Protein AF-A0A3M6TRW1-F1 (afdb_monomer_lite)

Foldseek 3Di:
DVVPVVVVVVVVVVVVVPDDDPDPVVVVVVVVVVVVVVVVVVVVVVVVQFAWDDDDPPGDTHTLCQLLVLLLVVLVVLVPDPPQDQQDKDKDAKAAWDADDPDPHTDQDDIDPVCCSNFVDDDHGKMKMAGSPVRAIEIAAADDDPCCCVPPNDDDDQVVSCSNRVGPGYHHPVCVCVVVVVSVVVVVVVVVD

pLDDT: mean 82.38, std 19.12, range [36.06, 98.38]

InterPro domains:
  IPR007865 Aminopeptidase P, N-terminal [PF05195] (67-178)
  IPR007865 Aminopeptidase P, N-terminal [SM01011] (62-188)
  IPR029149 Creatinase/Aminopeptidase P/Spt16, N-terminal [G3DSA:3.40.350.10] (50-187)
  IPR029149 Cr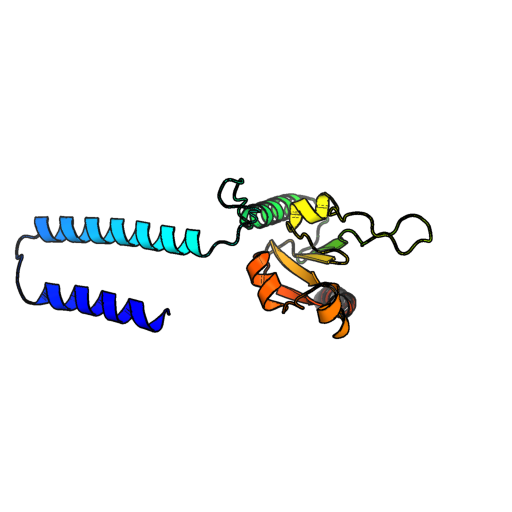eatinase/Aminopeptidase P/Spt16, N-terminal [SSF53092] (62-180)
  IPR052433 Xaa-Pro dipeptidase-like [PTHR48480] (51-183)

Organism: Pocillopora damicornis (NCBI:txid46731)

Radius of gyration: 23.98 Å; chains: 1; bounding box: 44×69×54 Å

Sequence (193 aa):
MTAAIVPFLQLYIDEERSNVIKDQNVIRQIAKLIGEIKVHLLKAYVDFYKSCFQLAAHTLSIPVSLHATNRKRLCERLKKIEGVPSGAIVLLQGGEQSQRYCTDTDVVFRQESYFHWTFGVLEADCFGAVEVDTACAILFVPRLPPEYAIWMGKIHSQEHFQKKYEVGEVFFTDEHYHYCFMMFLLLLLLLLL

Structure (mmCIF, N/CA/C/O backbone):
data_AF-A0A3M6TRW1-F1
#
_entry.id   AF-A0A3M6TRW1-F1
#
loop_
_atom_site.group_PDB
_atom_site.id
_atom_site.type_symbol
_atom_site.label_atom_id
_atom_site.label_alt_id
_atom_site.label_comp_id
_atom_site.label_asym_id
_atom_site.label_entity_id
_atom_site.label_seq_id
_atom_site.pdbx_PDB_ins_code
_atom_site.Cartn_x
_atom_site.Cartn_y
_atom_site.Cartn_z
_atom_site.occupancy
_atom_site.B_iso_or_equiv
_atom_site.auth_seq_id
_atom_site.auth_comp_id
_atom_site.auth_asym_id
_atom_site.auth_atom_id
_atom_site.pdbx_PDB_model_num
ATOM 1 N N . MET A 1 1 ? 18.934 16.806 7.575 1.00 44.19 1 MET A N 1
ATOM 2 C CA . MET A 1 1 ? 18.411 18.162 7.267 1.00 44.19 1 MET A CA 1
ATOM 3 C C . MET A 1 1 ? 17.607 18.797 8.406 1.00 44.19 1 MET A C 1
ATOM 5 O O . MET A 1 1 ? 17.601 20.015 8.486 1.00 44.19 1 MET A O 1
ATOM 9 N N . THR A 1 2 ? 17.011 18.036 9.334 1.00 39.66 2 THR A N 1
ATOM 10 C CA . THR A 1 2 ? 16.410 18.556 10.588 1.00 39.66 2 THR A CA 1
ATOM 11 C C . THR A 1 2 ? 17.409 19.280 11.502 1.00 39.66 2 THR A C 1
ATOM 13 O O . THR A 1 2 ? 17.045 20.249 12.158 1.00 39.66 2 THR A O 1
ATOM 16 N N . ALA A 1 3 ? 18.686 18.883 11.482 1.00 40.41 3 ALA A N 1
ATOM 17 C CA . ALA A 1 3 ? 19.741 19.489 12.300 1.00 40.41 3 ALA A CA 1
ATOM 18 C C . ALA A 1 3 ? 20.161 20.917 11.884 1.00 40.41 3 ALA A C 1
ATOM 20 O O . ALA A 1 3 ? 20.829 21.586 12.661 1.00 40.41 3 ALA A O 1
ATOM 21 N N . ALA A 1 4 ? 19.785 21.398 10.689 1.00 46.47 4 ALA A N 1
ATOM 22 C CA . ALA A 1 4 ? 20.244 22.696 10.172 1.00 46.47 4 ALA A CA 1
ATOM 23 C C . ALA A 1 4 ? 19.210 23.831 10.311 1.00 46.47 4 ALA A C 1
ATOM 25 O O . ALA A 1 4 ? 19.584 24.998 10.329 1.00 46.47 4 ALA A O 1
ATOM 26 N N . ILE A 1 5 ? 17.918 23.508 10.435 1.00 48.94 5 ILE A N 1
ATOM 27 C CA . ILE A 1 5 ? 16.838 24.513 10.464 1.00 48.94 5 ILE A CA 1
ATOM 28 C C . ILE A 1 5 ? 16.577 25.017 11.891 1.00 48.94 5 ILE A C 1
ATOM 30 O O . ILE A 1 5 ? 16.334 26.205 12.093 1.00 48.94 5 ILE A O 1
ATOM 34 N N . VAL A 1 6 ? 16.668 24.132 12.890 1.00 51.62 6 VAL A N 1
ATOM 35 C CA . VAL A 1 6 ? 16.443 24.482 14.303 1.00 51.62 6 VAL A CA 1
ATOM 36 C C . VAL A 1 6 ? 17.466 25.511 14.818 1.00 51.62 6 VAL A C 1
ATOM 38 O O . VAL A 1 6 ? 17.034 26.491 15.420 1.00 51.62 6 VAL A O 1
ATOM 41 N N . PRO A 1 7 ? 18.781 25.399 14.527 1.00 52.44 7 PRO A N 1
ATOM 42 C CA . PRO A 1 7 ? 19.750 26.421 14.930 1.00 52.44 7 PRO A CA 1
ATOM 43 C C . PRO A 1 7 ? 19.558 27.753 14.193 1.00 52.44 7 PRO A C 1
ATOM 45 O O . PRO A 1 7 ? 19.774 28.809 14.776 1.00 52.44 7 PRO A O 1
ATOM 48 N N . PHE A 1 8 ? 19.117 27.717 12.929 1.00 49.78 8 PHE A N 1
ATOM 49 C CA . PHE A 1 8 ? 18.917 28.918 12.110 1.00 49.78 8 PHE A CA 1
ATOM 50 C C . PHE A 1 8 ? 17.716 29.751 12.585 1.00 49.78 8 PHE A C 1
ATOM 52 O O . PHE A 1 8 ? 17.791 30.974 12.657 1.00 49.78 8 PHE A O 1
ATOM 59 N N . LEU A 1 9 ? 16.625 29.088 12.988 1.00 50.88 9 LEU A N 1
ATOM 60 C CA . LEU A 1 9 ? 15.481 29.747 13.629 1.00 50.88 9 LEU A CA 1
ATOM 61 C C . LEU A 1 9 ? 15.825 30.281 15.026 1.00 50.88 9 LEU A C 1
ATOM 63 O O . LEU A 1 9 ? 15.303 31.322 15.412 1.00 50.88 9 LEU A O 1
ATOM 67 N N . GLN A 1 10 ? 16.694 29.592 15.770 1.00 53.56 10 GLN A N 1
ATOM 68 C CA . GLN A 1 10 ? 17.125 30.035 17.096 1.00 53.56 10 GLN A CA 1
ATOM 69 C C . GLN A 1 10 ? 18.017 31.285 17.011 1.00 53.56 10 GLN A C 1
ATOM 71 O O . GLN A 1 10 ? 17.781 32.240 17.741 1.00 53.56 10 GLN A O 1
ATOM 76 N N . LEU A 1 11 ? 18.945 31.331 16.047 1.00 53.41 11 LEU A N 1
ATOM 77 C CA . LEU A 1 11 ? 19.777 32.507 15.762 1.00 53.41 11 LEU A CA 1
ATOM 78 C C . LEU A 1 11 ? 18.942 33.737 15.378 1.00 53.41 11 LEU A C 1
ATOM 80 O O . LEU A 1 11 ? 19.192 34.818 15.897 1.00 53.41 11 LEU A O 1
ATOM 84 N N . TYR A 1 12 ? 17.909 33.569 14.547 1.00 52.06 12 TYR A N 1
ATOM 85 C CA . TYR A 1 12 ? 17.014 34.670 14.163 1.00 52.06 12 TYR A CA 1
ATOM 86 C C . TYR A 1 12 ? 16.186 35.208 15.348 1.00 52.06 12 TYR A C 1
ATOM 88 O O . TYR A 1 12 ? 15.890 36.397 15.422 1.00 52.06 12 TYR A O 1
ATOM 96 N N . ILE A 1 13 ? 15.823 34.341 16.301 1.00 54.47 13 ILE A N 1
ATOM 97 C CA . ILE A 1 13 ? 15.109 34.730 17.530 1.00 54.47 13 ILE A CA 1
ATOM 98 C C . ILE A 1 13 ? 16.051 35.418 18.535 1.00 54.47 13 ILE A C 1
ATOM 100 O O . ILE A 1 13 ? 15.618 36.316 19.261 1.00 54.47 13 ILE A O 1
ATOM 104 N N . ASP A 1 14 ? 17.321 35.014 18.581 1.00 52.06 14 ASP A N 1
ATOM 105 C CA . ASP A 1 14 ? 18.314 35.560 19.510 1.00 52.06 14 ASP A CA 1
ATOM 106 C C . ASP A 1 14 ? 18.902 36.906 19.030 1.00 52.06 14 ASP A C 1
ATOM 108 O O . ASP A 1 14 ? 19.230 37.752 19.863 1.00 52.06 14 ASP A O 1
ATOM 112 N N . GLU A 1 15 ? 18.956 37.164 17.717 1.00 50.97 15 GLU A N 1
ATOM 113 C CA . GLU A 1 15 ? 19.431 38.434 17.136 1.00 50.97 15 GLU A CA 1
ATOM 114 C C . GLU A 1 15 ? 18.427 39.594 17.351 1.00 50.97 15 GLU A C 1
ATOM 116 O O . GLU A 1 15 ? 18.819 40.710 17.696 1.00 50.97 15 GLU A O 1
ATOM 121 N N . GLU A 1 16 ? 17.118 39.313 17.301 1.00 52.19 16 GLU A N 1
ATOM 122 C CA . GLU A 1 16 ? 16.034 40.272 17.606 1.00 52.19 16 GLU A CA 1
ATOM 123 C C . GLU A 1 16 ? 15.898 40.587 19.111 1.00 52.19 16 GLU A C 1
ATOM 125 O O . GLU A 1 16 ? 15.260 41.563 19.507 1.00 52.19 16 GLU A O 1
ATOM 130 N N . ARG A 1 17 ? 16.519 39.793 19.994 1.00 51.06 17 ARG A N 1
ATOM 131 C CA . ARG A 1 17 ? 16.485 40.030 21.448 1.00 51.06 17 ARG A CA 1
ATOM 132 C C . ARG A 1 17 ? 17.401 41.165 21.906 1.00 51.06 17 ARG A C 1
ATOM 134 O O . ARG A 1 17 ? 17.301 41.579 23.063 1.00 51.06 17 ARG A O 1
ATOM 141 N N . SER A 1 18 ? 18.295 41.657 21.044 1.00 51.56 18 SER A N 1
ATOM 142 C CA . SER A 1 18 ? 19.372 42.549 21.478 1.00 51.56 18 SER A CA 1
ATOM 143 C C . SER A 1 18 ? 19.053 44.042 21.418 1.00 51.56 18 SER A C 1
ATOM 145 O O . SER A 1 18 ? 19.778 44.792 22.059 1.00 51.56 18 SER A O 1
ATOM 147 N N . ASN A 1 19 ? 18.025 44.514 20.715 1.00 56.06 19 ASN A N 1
ATOM 148 C CA . ASN A 1 19 ? 17.561 45.906 20.784 1.00 56.06 19 ASN A CA 1
ATOM 149 C C . ASN A 1 19 ? 16.208 46.006 20.067 1.00 56.06 19 ASN A C 1
ATOM 151 O O . ASN A 1 19 ? 16.067 45.412 19.012 1.00 56.06 19 ASN A O 1
ATOM 155 N N . VAL A 1 20 ? 15.305 46.864 20.564 1.00 57.28 20 VAL A N 1
ATOM 156 C CA . VAL A 1 20 ? 14.070 47.361 19.904 1.00 57.28 20 VAL A CA 1
ATOM 157 C C . VAL A 1 20 ? 12.748 46.725 20.406 1.00 57.28 20 VAL A C 1
ATOM 159 O O . VAL A 1 20 ? 12.511 45.531 20.324 1.00 57.28 20 VAL A O 1
ATOM 162 N N . ILE A 1 21 ? 11.873 47.618 20.908 1.00 54.75 21 ILE A N 1
ATOM 163 C CA . ILE A 1 21 ? 10.435 47.486 21.252 1.00 54.75 21 ILE A CA 1
ATOM 164 C C . ILE A 1 21 ? 10.096 47.224 22.734 1.00 54.75 21 ILE A C 1
ATOM 166 O O . ILE A 1 21 ? 10.011 46.100 23.215 1.00 54.75 21 ILE A O 1
ATOM 170 N N . LYS A 1 22 ? 9.767 48.313 23.448 1.00 56.28 22 LYS A N 1
ATOM 171 C CA . LYS A 1 22 ? 9.070 48.303 24.754 1.00 56.28 22 LYS A CA 1
ATOM 172 C C . LYS A 1 22 ? 7.541 48.416 24.623 1.00 56.28 22 LYS A C 1
ATOM 174 O O . LYS A 1 22 ? 6.837 48.397 25.629 1.00 56.28 22 LYS A O 1
ATOM 179 N N . ASP A 1 23 ? 7.030 48.570 23.401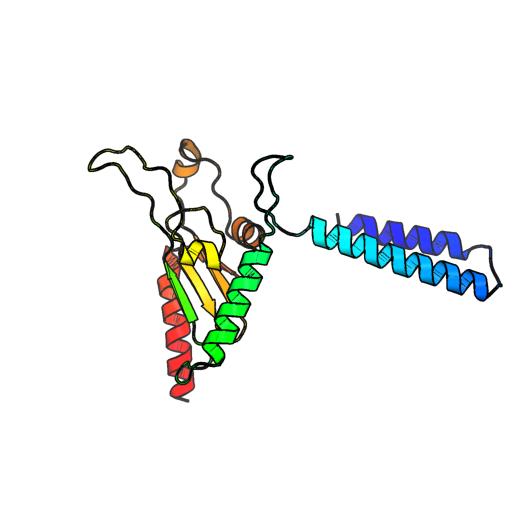 1.00 70.19 23 ASP A N 1
ATOM 180 C CA . ASP A 1 23 ? 5.601 48.720 23.132 1.00 70.19 23 ASP A CA 1
ATOM 181 C C . ASP A 1 23 ? 4.921 47.345 23.062 1.00 70.19 23 ASP A C 1
ATOM 183 O O . ASP A 1 23 ? 5.176 46.538 22.163 1.00 70.19 23 ASP A O 1
ATOM 187 N N . GLN A 1 24 ? 4.032 47.079 24.020 1.00 70.44 24 GLN A N 1
ATOM 188 C CA . GLN A 1 24 ? 3.309 45.812 24.095 1.00 70.44 24 GLN A CA 1
ATOM 189 C C . GLN A 1 24 ? 2.396 45.549 22.891 1.00 70.44 24 GLN A C 1
ATOM 191 O O . GLN A 1 24 ? 2.133 44.385 22.586 1.00 70.44 24 GLN A O 1
ATOM 196 N N . ASN A 1 25 ? 1.919 46.582 22.192 1.00 70.94 25 ASN A N 1
ATOM 197 C CA . ASN A 1 25 ? 1.089 46.389 21.005 1.00 70.94 25 ASN A CA 1
ATOM 198 C C . ASN A 1 25 ? 1.915 45.843 19.839 1.00 70.94 25 ASN A C 1
ATOM 200 O O . ASN A 1 25 ? 1.485 44.898 19.179 1.00 70.94 25 ASN A O 1
ATOM 204 N N . VAL A 1 26 ? 3.133 46.357 19.653 1.00 68.12 26 VAL A N 1
ATOM 205 C CA . VAL A 1 26 ? 4.058 45.884 18.615 1.00 68.12 26 VAL A CA 1
ATOM 206 C C . VAL A 1 26 ? 4.491 44.439 18.891 1.00 68.12 26 VAL A C 1
ATOM 208 O O . VAL A 1 26 ? 4.451 43.608 17.985 1.00 68.12 26 VAL A O 1
ATOM 211 N N . ILE A 1 27 ? 4.785 44.087 20.151 1.00 68.81 27 ILE A N 1
ATOM 212 C CA . ILE A 1 27 ? 5.108 42.701 20.548 1.00 68.81 27 ILE A CA 1
ATOM 213 C C . ILE A 1 27 ? 3.951 41.744 20.224 1.00 68.81 27 ILE A C 1
ATOM 215 O O . ILE A 1 27 ? 4.174 40.665 19.673 1.00 68.81 27 ILE A O 1
ATOM 219 N N . ARG A 1 28 ? 2.701 42.129 20.523 1.00 70.12 28 ARG A N 1
ATOM 220 C CA . ARG A 1 28 ? 1.517 41.309 20.200 1.00 70.12 28 ARG A CA 1
ATOM 221 C C . ARG A 1 28 ? 1.353 41.106 18.696 1.00 70.12 28 ARG A C 1
ATOM 223 O O . ARG A 1 28 ? 0.983 40.016 18.264 1.00 70.12 28 ARG A O 1
ATOM 230 N N . GLN A 1 29 ? 1.635 42.136 17.905 1.00 72.75 29 GLN A N 1
ATOM 231 C CA . GLN A 1 29 ? 1.500 42.097 16.453 1.00 72.75 29 GLN A CA 1
ATOM 232 C C . GLN A 1 29 ? 2.575 41.208 15.808 1.00 72.75 29 GLN A C 1
ATOM 234 O O . GLN A 1 29 ? 2.246 40.376 14.964 1.00 72.75 29 GLN A O 1
ATOM 239 N N . ILE A 1 30 ? 3.821 41.291 16.288 1.00 70.81 30 ILE A N 1
ATOM 240 C CA . ILE A 1 30 ? 4.921 40.403 15.882 1.00 70.81 30 ILE A CA 1
ATOM 241 C C . ILE A 1 30 ? 4.629 38.953 16.288 1.00 70.81 30 ILE A C 1
ATOM 243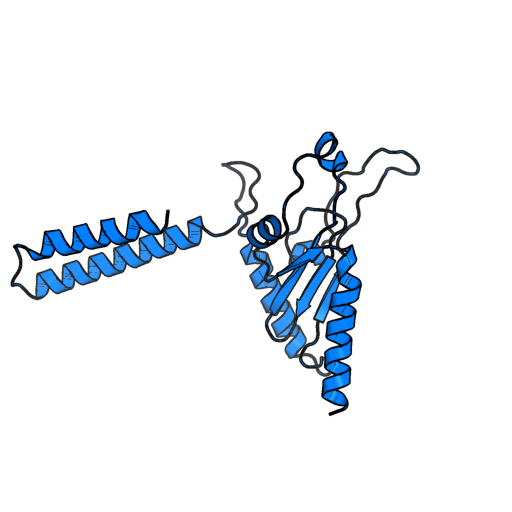 O O . ILE A 1 30 ? 4.749 38.050 15.464 1.00 70.81 30 ILE A O 1
ATOM 247 N N . ALA A 1 31 ? 4.174 38.707 17.522 1.00 71.25 31 ALA A N 1
ATOM 248 C CA . ALA A 1 31 ? 3.831 37.361 17.985 1.00 71.25 31 ALA A CA 1
ATOM 249 C C . ALA A 1 31 ? 2.712 36.719 17.145 1.00 71.25 31 ALA A C 1
ATOM 251 O O . ALA A 1 31 ? 2.783 35.530 16.823 1.00 71.25 31 ALA A O 1
ATOM 252 N N . LYS A 1 32 ? 1.706 37.509 16.744 1.00 81.69 32 LYS A N 1
ATOM 253 C CA . LYS A 1 32 ? 0.640 37.064 15.839 1.00 81.69 32 LYS A CA 1
ATOM 254 C C . LYS A 1 32 ? 1.195 36.690 14.460 1.00 81.69 32 LYS A C 1
ATOM 256 O O . LYS A 1 32 ? 0.904 35.598 13.978 1.00 81.69 32 LYS A O 1
ATOM 261 N N . LEU A 1 33 ? 2.037 37.543 13.875 1.00 78.00 33 LEU A N 1
ATOM 262 C CA . LEU A 1 33 ? 2.663 37.299 12.573 1.00 78.00 33 LEU A CA 1
ATOM 263 C C . LEU A 1 33 ? 3.557 36.045 12.595 1.00 78.00 33 LEU A C 1
ATOM 265 O O . LEU A 1 33 ? 3.473 35.207 11.702 1.00 78.00 33 LEU A O 1
ATOM 269 N N . ILE A 1 34 ? 4.358 35.859 13.652 1.00 75.19 34 ILE A N 1
ATOM 270 C CA . ILE A 1 34 ? 5.175 34.650 13.854 1.00 75.19 34 ILE A CA 1
ATOM 271 C C . ILE A 1 34 ? 4.289 33.403 13.958 1.00 75.19 34 ILE A C 1
ATOM 273 O O . ILE A 1 34 ? 4.631 32.360 13.401 1.00 75.19 34 ILE A O 1
ATOM 277 N N . GLY A 1 35 ? 3.152 33.491 14.655 1.00 76.19 35 GLY A N 1
ATOM 278 C CA . GLY A 1 35 ? 2.168 32.410 14.728 1.00 76.19 35 GLY A CA 1
ATOM 279 C C . GLY A 1 35 ? 1.613 32.038 13.351 1.00 76.19 35 GLY A C 1
ATOM 280 O O . GLY A 1 35 ? 1.614 30.864 12.983 1.00 76.19 35 GLY A O 1
ATOM 281 N N . GLU A 1 36 ? 1.210 33.030 12.559 1.00 82.81 36 GLU A N 1
ATOM 282 C CA . GLU A 1 36 ? 0.686 32.837 11.200 1.00 82.81 36 GLU A CA 1
ATOM 283 C C . GLU A 1 36 ? 1.738 32.240 10.247 1.00 82.81 36 GLU A C 1
ATOM 285 O O . GLU A 1 36 ? 1.430 31.303 9.502 1.00 82.81 36 GLU A O 1
ATOM 290 N N . ILE A 1 37 ? 2.989 32.711 10.322 1.00 80.75 37 ILE A N 1
ATOM 291 C CA . ILE A 1 37 ? 4.127 32.186 9.550 1.00 80.75 37 ILE A CA 1
ATOM 292 C C . ILE A 1 37 ? 4.443 30.743 9.956 1.00 80.75 37 ILE A C 1
ATOM 294 O O . ILE A 1 37 ? 4.616 29.891 9.086 1.00 80.75 37 ILE A O 1
ATOM 298 N N . LYS A 1 38 ? 4.473 30.428 11.260 1.00 78.62 38 LYS A N 1
ATOM 299 C CA . LYS A 1 38 ? 4.691 29.054 11.745 1.00 78.62 38 LYS A CA 1
ATOM 300 C C . LYS A 1 38 ? 3.620 28.103 11.230 1.00 78.62 38 LYS A C 1
ATOM 302 O O . LYS A 1 38 ? 3.965 27.016 10.781 1.00 78.62 38 LYS A O 1
ATOM 307 N N . VAL A 1 39 ? 2.348 28.503 11.251 1.00 73.88 39 VAL A N 1
ATOM 308 C CA . VAL A 1 39 ? 1.246 27.684 10.719 1.00 73.88 39 VAL A CA 1
ATOM 309 C C . VAL A 1 39 ? 1.424 27.431 9.220 1.00 73.88 39 VAL A C 1
ATOM 311 O O . VAL A 1 39 ? 1.274 26.292 8.780 1.00 73.88 39 VAL A O 1
ATOM 314 N N . HIS A 1 40 ? 1.798 28.450 8.442 1.00 75.12 40 HIS A N 1
ATOM 315 C CA . HIS A 1 40 ? 2.043 28.297 7.005 1.00 75.12 40 HIS A CA 1
ATOM 316 C C . HIS A 1 40 ? 3.252 27.413 6.704 1.00 75.12 40 HIS A C 1
ATOM 318 O O . HIS A 1 40 ? 3.148 26.523 5.866 1.00 75.12 40 HIS A O 1
ATOM 324 N N . LEU A 1 41 ? 4.370 27.603 7.407 1.00 74.44 41 LEU A N 1
ATOM 325 C CA . LEU A 1 41 ? 5.569 26.780 7.247 1.00 74.44 41 LEU A CA 1
ATOM 326 C C . LEU A 1 41 ? 5.312 25.328 7.648 1.00 74.44 41 LEU A C 1
ATOM 328 O O . LEU A 1 41 ? 5.739 24.422 6.941 1.00 74.44 41 LEU A O 1
ATOM 332 N N . LEU A 1 42 ? 4.580 25.093 8.740 1.00 72.06 42 LEU A N 1
ATOM 333 C CA . LEU A 1 42 ? 4.233 23.744 9.180 1.00 72.06 42 LEU A CA 1
ATOM 334 C C . LEU A 1 42 ? 3.296 23.066 8.179 1.00 72.06 42 LEU A C 1
ATOM 336 O O . LEU A 1 42 ? 3.485 21.899 7.859 1.00 72.06 42 LEU A O 1
ATOM 340 N N . LYS A 1 43 ? 2.311 23.799 7.650 1.00 65.00 43 LYS A N 1
ATOM 341 C CA . LYS A 1 43 ? 1.393 23.287 6.631 1.00 65.00 43 LYS A CA 1
ATOM 342 C C . LYS A 1 43 ? 2.119 22.983 5.323 1.00 65.00 43 LYS A C 1
ATOM 344 O O . LYS A 1 43 ? 1.976 21.882 4.816 1.00 65.00 43 LYS A O 1
ATOM 349 N N . ALA A 1 44 ? 2.963 23.895 4.843 1.00 63.31 44 ALA A N 1
ATOM 350 C CA . ALA A 1 44 ? 3.801 23.673 3.669 1.00 63.31 44 ALA A CA 1
ATOM 351 C C . ALA A 1 44 ? 4.759 22.489 3.867 1.00 63.31 44 ALA A C 1
ATOM 353 O O . ALA A 1 44 ? 4.940 21.694 2.956 1.00 63.31 44 ALA A O 1
ATOM 354 N N . TYR A 1 45 ? 5.325 22.324 5.065 1.00 64.56 45 TYR A N 1
ATOM 355 C CA . TYR A 1 45 ? 6.174 21.184 5.409 1.00 64.56 45 TYR A CA 1
ATOM 356 C C . TYR A 1 45 ? 5.396 19.861 5.431 1.00 64.56 45 TYR A C 1
ATOM 358 O O . TYR A 1 45 ? 5.863 18.866 4.886 1.00 64.56 45 TYR A O 1
ATOM 366 N N . VAL A 1 46 ? 4.201 19.847 6.029 1.00 60.84 46 VAL A N 1
ATOM 367 C CA . VAL A 1 46 ? 3.314 18.674 6.065 1.00 60.84 46 VAL A CA 1
ATOM 368 C C . VAL A 1 46 ? 2.824 18.312 4.664 1.00 60.84 46 VAL A C 1
ATOM 370 O O . VAL A 1 46 ? 2.816 17.137 4.313 1.00 60.84 46 VAL A O 1
ATOM 373 N N . ASP A 1 47 ? 2.450 19.298 3.854 1.00 57.22 47 ASP A N 1
ATOM 374 C CA . ASP A 1 47 ? 1.998 19.084 2.479 1.00 57.22 47 ASP A CA 1
ATOM 375 C C . ASP A 1 47 ? 3.163 18.662 1.565 1.00 57.22 47 ASP A C 1
ATOM 377 O O . ASP A 1 47 ? 2.970 17.826 0.688 1.00 57.22 47 ASP A O 1
ATOM 381 N N . PHE A 1 48 ? 4.389 19.133 1.825 1.00 58.06 48 PHE A N 1
ATOM 382 C CA . PHE A 1 48 ? 5.611 18.666 1.156 1.00 58.06 48 PHE A CA 1
ATOM 383 C C . PHE A 1 48 ? 5.979 17.217 1.518 1.00 58.06 48 PHE A C 1
ATOM 385 O O . PHE A 1 48 ? 6.601 16.519 0.721 1.00 58.06 48 PHE A O 1
ATOM 392 N N . TYR A 1 49 ? 5.610 16.752 2.715 1.00 60.38 49 TYR A N 1
ATOM 393 C CA . TYR A 1 49 ? 5.925 15.399 3.182 1.00 60.38 49 TYR A CA 1
ATOM 394 C C . TYR A 1 49 ? 4.885 14.336 2.821 1.00 60.38 49 TYR A C 1
ATOM 396 O O . TYR A 1 49 ? 5.156 13.154 3.037 1.00 60.38 49 TYR A O 1
ATOM 404 N N . LYS A 1 50 ? 3.719 14.721 2.292 1.00 71.81 50 LYS A N 1
ATOM 405 C CA . LYS A 1 50 ? 2.676 13.763 1.911 1.00 71.81 50 LYS A CA 1
ATOM 406 C C . LYS A 1 50 ? 2.989 13.109 0.576 1.00 71.81 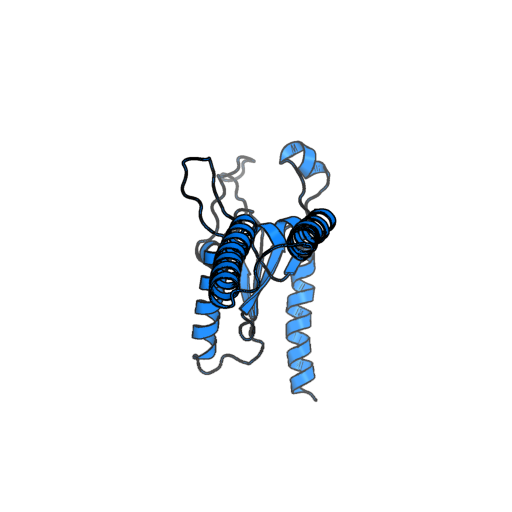50 LYS A C 1
ATOM 408 O O . LYS A 1 50 ? 3.254 13.781 -0.421 1.00 71.81 50 LYS A O 1
ATOM 413 N N . SER A 1 51 ? 2.913 11.786 0.556 1.00 87.56 51 SER A N 1
ATOM 414 C CA . SER A 1 51 ? 3.081 11.004 -0.659 1.00 87.56 51 SER A CA 1
ATOM 415 C C . SER A 1 51 ? 1.900 11.260 -1.596 1.00 87.56 51 SER A C 1
ATOM 417 O O . SER A 1 51 ? 0.736 11.307 -1.184 1.00 87.56 51 SER A O 1
ATOM 419 N N . CYS A 1 52 ? 2.189 11.430 -2.883 1.00 93.56 52 CYS A N 1
ATOM 420 C CA . CYS A 1 52 ? 1.177 11.593 -3.917 1.00 93.56 52 CYS A CA 1
ATOM 421 C C . CYS A 1 52 ? 1.488 10.710 -5.123 1.00 93.56 52 CYS A C 1
ATOM 423 O O . CYS A 1 52 ? 2.647 10.452 -5.452 1.00 93.56 52 CYS A O 1
ATOM 425 N N . PHE A 1 53 ? 0.432 10.251 -5.785 1.00 95.19 53 PHE A N 1
ATOM 426 C CA . PHE A 1 53 ? 0.524 9.631 -7.094 1.00 95.19 53 PHE A CA 1
ATOM 427 C C . PHE A 1 53 ? 0.346 10.707 -8.166 1.00 95.19 53 PHE A C 1
ATOM 429 O O . PHE A 1 53 ? -0.687 11.376 -8.221 1.00 95.19 53 PHE A O 1
ATOM 436 N N . GLN A 1 54 ? 1.364 10.879 -9.006 1.00 95.25 54 GLN A N 1
ATOM 437 C CA . GLN A 1 54 ? 1.366 11.833 -10.110 1.00 95.25 54 GLN A CA 1
ATOM 438 C C . GLN A 1 54 ? 2.290 11.313 -11.217 1.00 95.25 54 GLN A C 1
ATOM 440 O O . GLN A 1 54 ? 3.393 10.852 -10.934 1.00 95.25 54 GLN A O 1
ATOM 445 N N . LEU A 1 55 ? 1.846 11.373 -12.476 1.00 93.31 55 LEU A N 1
ATOM 446 C CA . LEU A 1 55 ? 2.594 10.819 -13.617 1.00 93.31 55 LEU A CA 1
ATOM 447 C C . LEU A 1 55 ? 3.439 11.868 -14.357 1.00 93.31 55 LEU A C 1
ATOM 449 O O . LEU A 1 55 ? 4.411 11.519 -15.017 1.00 93.31 55 LEU A O 1
ATOM 453 N N . ALA A 1 56 ? 3.083 13.149 -14.249 1.00 92.44 56 ALA A N 1
ATOM 454 C CA . ALA A 1 56 ? 3.855 14.285 -14.759 1.00 92.44 56 ALA A CA 1
ATOM 455 C C . ALA A 1 56 ? 3.415 15.601 -14.093 1.00 92.44 56 ALA A C 1
ATOM 457 O O . ALA A 1 56 ? 2.325 15.677 -13.523 1.00 92.44 56 ALA A O 1
ATOM 458 N N . ALA A 1 57 ? 4.213 16.664 -14.235 1.00 90.12 57 ALA A N 1
ATOM 459 C CA . ALA A 1 57 ? 4.001 17.956 -13.565 1.00 90.12 57 ALA A CA 1
ATOM 460 C C . ALA A 1 57 ? 2.605 18.578 -13.778 1.00 90.12 57 ALA A C 1
ATOM 462 O O . ALA A 1 57 ? 2.074 19.217 -12.876 1.00 90.12 57 ALA A O 1
ATOM 463 N N . HIS A 1 58 ? 1.994 18.368 -14.949 1.00 94.19 58 HIS A N 1
ATOM 464 C CA . HIS A 1 58 ? 0.669 18.905 -15.292 1.00 94.19 58 HIS A CA 1
ATOM 465 C C . HIS A 1 58 ? -0.481 17.905 -15.094 1.00 94.19 58 HIS A C 1
ATOM 467 O O . HIS A 1 58 ? -1.627 18.215 -15.406 1.00 94.19 58 HIS A O 1
ATOM 473 N N . THR A 1 59 ? -0.193 16.698 -14.601 1.00 96.50 59 THR A N 1
ATOM 474 C CA . THR A 1 59 ? -1.230 15.708 -14.266 1.00 96.50 59 THR A CA 1
ATOM 475 C C . THR A 1 59 ? -1.756 15.935 -12.857 1.00 96.50 59 THR A C 1
ATOM 477 O O . THR A 1 59 ? -1.069 16.525 -12.021 1.00 96.50 59 THR A O 1
ATOM 480 N N . LEU A 1 60 ? -2.971 15.452 -12.592 1.00 95.81 60 LEU A N 1
ATOM 481 C CA . LEU A 1 60 ? -3.573 15.519 -11.267 1.00 95.81 60 LEU A CA 1
ATOM 482 C C . LEU A 1 60 ? -2.682 14.801 -10.244 1.00 95.81 60 LEU A C 1
ATOM 484 O O . LEU A 1 60 ? -2.380 13.620 -10.401 1.00 95.81 60 LEU A O 1
ATOM 488 N N . SER A 1 61 ? -2.298 15.521 -9.193 1.00 94.88 61 SER A N 1
ATOM 489 C CA . SER A 1 61 ? -1.637 14.941 -8.028 1.00 94.88 61 SER A CA 1
ATOM 490 C C . SER A 1 61 ? -2.695 14.359 -7.095 1.00 94.88 61 SER A C 1
ATOM 492 O O . SER A 1 61 ? -3.547 15.085 -6.577 1.00 94.88 61 SER A O 1
ATOM 494 N N . ILE A 1 62 ? -2.674 13.039 -6.918 1.00 95.50 62 ILE A N 1
ATOM 495 C CA . ILE A 1 62 ? -3.620 12.324 -6.062 1.00 95.50 62 ILE A CA 1
ATOM 496 C C . ILE A 1 62 ? -2.929 12.039 -4.725 1.00 95.50 62 ILE A C 1
ATOM 498 O O . ILE A 1 62 ? -1.969 11.266 -4.699 1.00 95.50 62 ILE A O 1
ATOM 502 N N . PRO A 1 63 ? -3.376 12.630 -3.604 1.00 95.25 63 PRO A N 1
ATOM 503 C CA . PRO A 1 63 ? -2.750 12.386 -2.312 1.00 95.25 63 PRO A CA 1
ATOM 504 C C . PRO A 1 63 ? -3.023 10.953 -1.848 1.00 95.25 63 PRO A C 1
ATOM 506 O O . PRO A 1 63 ? -4.175 10.517 -1.799 1.00 95.25 63 PRO A O 1
ATOM 509 N N . VAL A 1 64 ? -1.976 10.238 -1.433 1.00 94.69 64 VAL A N 1
ATOM 510 C CA . VAL A 1 64 ? -2.078 8.848 -0.952 1.00 94.69 64 VAL A CA 1
ATOM 511 C C . VAL A 1 64 ? -2.959 8.752 0.298 1.00 94.69 64 VAL A C 1
ATOM 513 O O . VAL A 1 64 ? -3.670 7.762 0.491 1.00 94.69 64 VAL A O 1
ATOM 516 N N . SER A 1 65 ? -3.042 9.834 1.079 1.00 94.50 65 SER A N 1
ATOM 517 C CA . SER A 1 65 ? -3.947 9.957 2.225 1.00 94.50 65 SER A CA 1
ATOM 518 C C . SER A 1 65 ? -5.425 9.699 1.889 1.00 94.50 65 SER A C 1
ATOM 520 O O . SER A 1 65 ? -6.201 9.385 2.790 1.00 94.50 65 SER A O 1
ATOM 522 N N . LEU A 1 66 ? -5.829 9.795 0.612 1.00 96.81 66 LEU A N 1
ATOM 523 C CA . LEU A 1 66 ? -7.152 9.372 0.135 1.00 96.81 66 LEU A CA 1
ATOM 524 C C . LEU A 1 66 ? -7.463 7.931 0.565 1.00 96.81 66 LEU A C 1
ATOM 526 O O . LEU A 1 66 ? -8.542 7.656 1.095 1.00 96.81 66 LEU A O 1
ATOM 530 N N . HIS A 1 67 ? -6.505 7.021 0.397 1.00 97.62 67 HIS A N 1
ATOM 531 C CA . HIS A 1 67 ? -6.664 5.610 0.741 1.00 97.62 67 HIS A CA 1
ATOM 532 C C . HIS A 1 67 ? -6.712 5.408 2.260 1.00 97.62 67 HIS A C 1
ATOM 534 O O . HIS A 1 67 ? -7.521 4.627 2.760 1.00 97.62 67 HIS A O 1
ATOM 540 N N . ALA A 1 68 ? -5.948 6.193 3.027 1.00 96.19 68 ALA A N 1
ATOM 541 C CA . ALA A 1 68 ? -6.052 6.202 4.487 1.00 96.19 68 ALA A CA 1
ATOM 542 C C . ALA A 1 68 ? -7.448 6.642 4.966 1.00 96.19 68 ALA A C 1
ATOM 544 O O . ALA A 1 68 ? -8.008 6.048 5.889 1.00 96.19 68 ALA A O 1
ATOM 545 N N . THR A 1 69 ? -8.058 7.643 4.321 1.00 97.75 69 THR A N 1
ATOM 546 C CA . THR A 1 69 ? -9.449 8.036 4.596 1.00 97.75 69 THR A CA 1
ATOM 547 C C . THR A 1 69 ? -10.434 6.910 4.277 1.00 97.75 69 THR A C 1
ATOM 549 O O . THR A 1 69 ? -11.365 6.678 5.050 1.00 97.75 69 THR A O 1
ATOM 552 N N . ASN A 1 70 ? -10.231 6.183 3.178 1.00 98.12 70 ASN A N 1
ATOM 553 C CA . ASN A 1 70 ? -11.072 5.045 2.811 1.00 98.12 70 ASN A CA 1
ATOM 554 C C . ASN A 1 70 ? -11.007 3.918 3.850 1.00 98.12 70 ASN A C 1
ATOM 556 O O . ASN A 1 70 ? -12.054 3.455 4.301 1.00 98.12 70 ASN A O 1
ATOM 560 N N . ARG A 1 71 ? -9.806 3.550 4.315 1.00 97.88 71 ARG A N 1
ATOM 561 C CA . ARG A 1 71 ? -9.628 2.547 5.380 1.00 97.88 71 ARG A CA 1
ATOM 562 C C . ARG A 1 71 ? -10.351 2.931 6.667 1.00 97.88 71 ARG A C 1
ATOM 564 O O . ARG A 1 71 ? -11.059 2.103 7.232 1.00 97.88 71 ARG A O 1
ATOM 571 N N . LYS A 1 72 ? -10.265 4.200 7.083 1.00 98.06 72 LYS A N 1
ATOM 572 C CA . LYS A 1 72 ? -11.011 4.705 8.250 1.00 98.06 72 LYS A CA 1
ATOM 573 C C . LYS A 1 72 ? -12.520 4.538 8.075 1.00 98.06 72 LYS A C 1
ATOM 575 O O . LYS A 1 72 ? -13.171 3.973 8.945 1.00 98.06 72 LYS A O 1
ATOM 580 N N . ARG A 1 73 ? -13.063 4.937 6.919 1.00 98.12 73 ARG A N 1
ATOM 581 C CA . ARG A 1 73 ? -14.496 4.781 6.600 1.00 98.12 73 ARG A CA 1
ATOM 582 C C . ARG A 1 73 ? -14.940 3.318 6.586 1.00 98.12 73 ARG A C 1
ATOM 584 O O . ARG A 1 73 ? -16.060 3.024 6.995 1.00 98.12 73 ARG A O 1
ATOM 591 N N . LEU A 1 74 ? -14.095 2.415 6.085 1.00 95.12 74 LEU A N 1
ATOM 592 C CA . LEU A 1 74 ? -14.350 0.975 6.110 1.00 95.12 74 LEU A CA 1
ATOM 593 C C . LEU A 1 74 ? -14.437 0.474 7.555 1.00 95.12 74 LEU A C 1
ATOM 595 O O . LEU A 1 74 ? -15.449 -0.110 7.934 1.00 95.12 74 LEU A O 1
ATOM 599 N N . CYS A 1 75 ? -13.428 0.772 8.373 1.00 96.19 75 CYS A N 1
ATOM 600 C CA . CYS A 1 75 ? -13.368 0.345 9.770 1.00 96.19 75 CYS A CA 1
ATOM 601 C C . CYS A 1 75 ? -14.538 0.902 10.595 1.00 96.19 75 CYS A C 1
ATOM 603 O O . CYS A 1 75 ? -15.196 0.163 11.317 1.00 96.19 75 CYS A O 1
ATOM 605 N N . GLU A 1 76 ? -14.871 2.186 10.436 1.00 97.62 76 GLU A N 1
ATOM 606 C CA . GLU A 1 76 ? -16.024 2.818 11.093 1.00 97.62 76 GLU A CA 1
ATOM 607 C C . GLU A 1 76 ? -17.359 2.161 10.737 1.00 97.62 76 GLU A C 1
ATOM 609 O O . GLU A 1 76 ? -18.274 2.143 11.561 1.00 97.62 76 GLU A O 1
ATOM 614 N N . ARG A 1 77 ? -17.501 1.651 9.508 1.00 96.25 77 ARG A N 1
ATOM 615 C CA . ARG A 1 77 ? -18.687 0.888 9.107 1.00 96.25 77 ARG A CA 1
ATOM 616 C C . ARG A 1 77 ? -18.685 -0.500 9.729 1.00 96.25 77 ARG A C 1
ATOM 618 O O . ARG A 1 77 ? -19.709 -0.884 10.279 1.00 96.25 77 ARG A O 1
ATOM 625 N N . LEU A 1 78 ? -17.559 -1.211 9.684 1.00 92.44 78 LEU A N 1
ATOM 626 C CA . LEU A 1 78 ? -17.436 -2.562 10.242 1.00 92.44 78 LEU A CA 1
ATOM 627 C C . LEU A 1 78 ? -17.709 -2.591 11.749 1.00 92.44 78 LEU A C 1
ATOM 629 O O . LEU A 1 78 ? -18.454 -3.448 12.205 1.00 92.44 78 LEU A O 1
ATOM 633 N N . LYS A 1 79 ? -17.228 -1.595 12.502 1.00 94.44 79 LYS A N 1
ATOM 634 C CA . LYS A 1 79 ? -17.499 -1.455 13.946 1.00 94.44 79 LYS A CA 1
ATOM 635 C C . LYS A 1 79 ? -18.980 -1.325 14.311 1.00 94.44 79 LYS A C 1
ATOM 637 O O . LYS A 1 79 ? -19.337 -1.521 15.465 1.00 94.44 79 LYS A O 1
ATOM 642 N N . LYS A 1 80 ? -19.836 -0.927 13.365 1.00 95.38 80 LYS A N 1
ATOM 643 C CA . LYS A 1 80 ? -21.284 -0.772 13.584 1.00 95.38 80 LYS A CA 1
ATOM 644 C C . LYS A 1 80 ? -22.071 -2.039 13.254 1.00 95.38 80 LYS A C 1
ATOM 646 O O . LYS A 1 80 ? -23.276 -2.059 13.477 1.00 95.38 80 LYS A O 1
ATOM 651 N N . ILE A 1 81 ? -21.426 -3.048 12.671 1.00 93.25 81 ILE A N 1
ATOM 652 C CA . ILE A 1 81 ? -22.064 -4.307 12.294 1.00 93.25 81 ILE A CA 1
ATOM 653 C C . ILE A 1 81 ? -22.006 -5.249 13.495 1.00 93.25 81 ILE A C 1
ATOM 655 O O . ILE A 1 81 ? -20.931 -5.535 14.020 1.00 93.25 81 ILE A O 1
ATOM 659 N N . GLU A 1 82 ? -23.166 -5.746 13.921 1.00 93.12 82 GLU A N 1
ATOM 660 C CA . GLU A 1 82 ? -23.241 -6.763 14.969 1.00 93.12 82 GLU A CA 1
ATOM 661 C C . GLU A 1 82 ? -22.528 -8.050 14.526 1.00 93.12 82 GLU A C 1
ATOM 663 O O . GLU A 1 82 ? -22.694 -8.513 13.397 1.00 93.12 82 GLU A O 1
ATOM 668 N N . GLY A 1 83 ? -21.721 -8.630 15.417 1.00 88.38 83 GLY A N 1
ATOM 669 C CA . GLY A 1 83 ? -20.981 -9.870 15.160 1.00 88.38 83 GLY A CA 1
ATOM 670 C C . GLY A 1 83 ? -19.548 -9.690 14.650 1.00 88.38 83 GLY A C 1
ATOM 671 O O . GLY A 1 83 ? -18.835 -10.684 14.535 1.00 88.38 83 GLY A O 1
ATOM 672 N N . VAL A 1 84 ? -19.086 -8.460 14.395 1.00 87.00 84 VAL A N 1
ATOM 673 C CA . VAL A 1 84 ? -17.658 -8.192 14.153 1.00 87.00 84 VAL A CA 1
ATOM 674 C C . VAL A 1 84 ? -16.917 -8.168 15.500 1.00 87.00 84 VAL A C 1
ATOM 676 O O . VAL A 1 84 ? -17.230 -7.315 16.333 1.00 87.00 84 VAL A O 1
ATOM 679 N N . PRO A 1 85 ? -15.960 -9.083 15.755 1.00 89.69 85 PRO A N 1
ATOM 680 C CA . PRO A 1 85 ? -15.219 -9.101 17.012 1.00 89.69 85 PRO A CA 1
ATOM 681 C C . PRO A 1 85 ? -14.206 -7.950 17.095 1.00 89.69 85 PRO A C 1
ATOM 683 O O . PRO A 1 85 ? -13.744 -7.430 16.078 1.00 89.69 85 PRO A O 1
ATOM 686 N N . SER A 1 86 ? -13.819 -7.584 18.319 1.00 89.50 86 SER A N 1
ATOM 687 C CA . SER A 1 86 ? -12.671 -6.695 18.547 1.00 89.50 86 SER A CA 1
ATOM 688 C C . SER A 1 86 ? -11.389 -7.360 18.033 1.00 89.50 86 SER A C 1
ATOM 690 O O . SER A 1 86 ? -11.249 -8.582 18.100 1.00 89.50 86 SER A O 1
ATOM 692 N N . GLY A 1 87 ? -10.484 -6.567 17.465 1.00 87.31 87 GLY A N 1
ATOM 693 C CA . GLY A 1 87 ? -9.279 -7.043 16.789 1.00 87.31 87 GLY A CA 1
ATOM 694 C C . GLY A 1 87 ? -9.549 -7.722 15.443 1.00 87.31 87 GLY A C 1
ATOM 695 O O . GLY A 1 87 ? -8.655 -8.374 14.907 1.00 87.31 87 GLY A O 1
ATOM 696 N N . ALA A 1 88 ? -10.758 -7.600 14.877 1.00 88.94 88 ALA A N 1
ATOM 697 C CA . ALA A 1 88 ? -11.045 -8.121 13.543 1.00 88.94 88 ALA A CA 1
ATOM 698 C C . ALA A 1 88 ? -10.104 -7.515 12.491 1.00 88.94 88 ALA A C 1
ATOM 700 O O . ALA A 1 88 ? -9.741 -6.338 12.550 1.00 88.94 88 ALA A O 1
ATOM 701 N N . ILE A 1 89 ? -9.750 -8.319 11.488 1.00 92.06 89 ILE A N 1
ATOM 702 C CA . ILE A 1 89 ? -8.844 -7.925 10.407 1.00 92.06 89 ILE A CA 1
ATOM 703 C C . ILE A 1 89 ? -9.540 -8.145 9.075 1.00 92.06 89 ILE A C 1
ATOM 705 O O . ILE A 1 89 ? -10.035 -9.233 8.783 1.00 92.06 89 ILE A O 1
ATOM 709 N N . VAL A 1 90 ? -9.538 -7.110 8.243 1.00 92.56 90 VAL A N 1
ATOM 710 C CA . VAL A 1 90 ? -9.888 -7.230 6.830 1.00 92.56 90 VAL A CA 1
ATOM 711 C C . VAL A 1 90 ? -8.638 -7.657 6.083 1.00 92.56 90 VAL A C 1
ATOM 713 O O . VAL A 1 90 ? -7.652 -6.927 6.106 1.00 92.56 90 VAL A O 1
ATOM 716 N N . LEU A 1 91 ? -8.688 -8.800 5.406 1.00 94.25 91 LEU A N 1
ATOM 717 C CA . LEU A 1 91 ? -7.628 -9.267 4.521 1.00 94.25 91 LEU A CA 1
ATOM 718 C C . LEU A 1 91 ? -8.092 -9.175 3.066 1.00 94.25 91 LEU A C 1
ATOM 720 O O . LEU A 1 91 ? -9.134 -9.724 2.714 1.00 94.25 91 LEU A O 1
ATOM 724 N N . LEU A 1 92 ? -7.312 -8.490 2.232 1.00 93.62 92 LEU A N 1
ATOM 725 C CA . LEU A 1 92 ? -7.546 -8.357 0.799 1.00 93.62 92 LEU A CA 1
ATOM 726 C C . LEU A 1 92 ? -6.337 -8.882 0.020 1.00 93.62 92 LEU A C 1
ATOM 728 O O . LEU A 1 92 ? -5.196 -8.521 0.313 1.00 93.62 92 LEU A O 1
ATOM 732 N N . GLN A 1 93 ? -6.609 -9.690 -0.999 1.00 95.25 93 GLN A N 1
ATOM 733 C CA . GLN A 1 93 ? -5.636 -10.081 -2.014 1.00 95.25 93 GLN A CA 1
ATOM 734 C C . GLN A 1 93 ? -5.687 -9.068 -3.162 1.00 95.25 93 GLN A C 1
ATOM 736 O O . GLN A 1 93 ? -6.771 -8.705 -3.625 1.00 95.25 93 GLN A O 1
ATOM 741 N N . GLY A 1 94 ? -4.523 -8.577 -3.580 1.00 96.00 94 GLY A N 1
ATOM 742 C CA . GLY A 1 94 ? -4.386 -7.742 -4.766 1.00 96.00 94 GLY A CA 1
ATOM 743 C C . GLY A 1 94 ? -4.493 -8.556 -6.054 1.00 96.00 94 GLY A C 1
ATOM 744 O O . GLY A 1 94 ? -4.641 -9.774 -6.048 1.00 96.00 94 GLY A O 1
ATOM 745 N N . GLY A 1 95 ? -4.425 -7.865 -7.185 1.00 93.75 95 GLY A N 1
ATOM 746 C CA . GLY A 1 95 ? -4.336 -8.498 -8.493 1.00 93.75 95 GLY A CA 1
ATOM 747 C C . GLY A 1 95 ? -2.965 -9.129 -8.726 1.00 93.75 95 GLY A C 1
ATOM 748 O O . GLY A 1 95 ? -1.947 -8.615 -8.259 1.00 93.75 95 GLY A O 1
ATOM 749 N N . GLU A 1 96 ? -2.953 -10.195 -9.516 1.00 96.62 96 GLU A N 1
ATOM 750 C CA . GLU A 1 96 ? -1.747 -10.911 -9.936 1.00 96.62 96 GLU A CA 1
ATOM 751 C C . GLU A 1 96 ? -1.395 -10.563 -11.389 1.00 96.62 96 GLU A C 1
ATOM 753 O O . GLU A 1 96 ? -2.274 -10.244 -12.204 1.00 96.62 96 GLU A O 1
ATOM 758 N N . GLN A 1 97 ? -0.103 -10.594 -11.723 1.00 96.75 97 GLN A N 1
ATOM 759 C CA . GLN A 1 97 ? 0.349 -10.405 -13.102 1.00 96.75 97 GLN A CA 1
ATOM 760 C C . GLN A 1 97 ? -0.101 -11.600 -13.955 1.00 96.75 97 GLN A C 1
ATOM 762 O O . GLN A 1 97 ? 0.048 -12.752 -13.559 1.00 96.75 97 GLN A O 1
ATOM 767 N N . SER A 1 98 ? -0.643 -11.336 -15.147 1.00 96.75 98 SER A N 1
ATOM 768 C CA . SER A 1 98 ? -1.140 -12.385 -16.047 1.00 96.75 98 SER A CA 1
ATOM 769 C C . SER A 1 98 ? -0.536 -12.280 -17.440 1.00 96.75 98 SER A C 1
ATOM 771 O O . SER A 1 98 ? -0.152 -11.199 -17.898 1.00 96.75 98 SER A O 1
ATOM 773 N N . GLN A 1 99 ? -0.483 -13.417 -18.128 1.00 98.06 99 GLN A N 1
ATOM 774 C CA . GLN A 1 99 ? 0.028 -13.530 -19.487 1.00 98.06 99 GLN A CA 1
ATOM 775 C C . GLN A 1 99 ? -1.081 -13.855 -20.490 1.00 98.06 99 GLN A C 1
ATOM 777 O O . GLN A 1 99 ? -2.173 -14.323 -20.154 1.00 98.06 99 GLN A O 1
ATOM 782 N N . ARG A 1 100 ? -0.804 -13.597 -21.769 1.00 97.56 100 ARG A N 1
ATOM 783 C CA . ARG A 1 100 ? -1.720 -13.922 -22.863 1.00 97.56 100 ARG A CA 1
ATOM 784 C C . ARG A 1 100 ? -1.690 -15.420 -23.155 1.00 97.56 100 ARG A C 1
ATOM 786 O O . ARG A 1 100 ? -0.792 -15.921 -23.825 1.00 97.56 100 ARG A O 1
ATOM 793 N N . TYR A 1 101 ? -2.745 -16.115 -22.743 1.00 95.38 101 TYR A N 1
ATOM 794 C CA . TYR A 1 101 ? -2.910 -17.553 -22.969 1.00 95.38 101 TYR A CA 1
ATOM 795 C C . TYR A 1 101 ? -1.740 -18.355 -22.372 1.00 95.38 101 TYR A C 1
ATOM 797 O O . TYR A 1 101 ? -1.548 -18.338 -21.163 1.00 95.38 101 TYR A O 1
ATOM 805 N N . CYS A 1 102 ? -0.980 -19.066 -23.207 1.00 95.94 102 CYS A N 1
ATOM 806 C CA . CYS A 1 102 ? 0.196 -19.845 -22.828 1.00 95.94 102 CYS A CA 1
ATOM 807 C C . CYS A 1 102 ? 1.518 -19.205 -23.287 1.00 95.94 102 CYS A C 1
ATOM 809 O O . CYS A 1 102 ? 2.538 -19.891 -23.315 1.00 95.94 102 CYS A O 1
ATOM 811 N N . THR A 1 103 ? 1.507 -17.929 -23.695 1.00 97.50 103 THR A N 1
ATOM 812 C CA . THR A 1 103 ? 2.733 -17.205 -24.063 1.00 97.50 103 THR A CA 1
ATOM 813 C C . THR A 1 103 ? 3.334 -16.488 -22.856 1.00 97.50 103 THR A C 1
ATOM 815 O O . THR A 1 103 ? 2.690 -16.324 -21.825 1.00 97.50 103 THR A O 1
ATOM 818 N N . ASP A 1 104 ? 4.567 -16.016 -23.002 1.00 96.12 104 ASP A N 1
ATOM 819 C CA . ASP A 1 104 ? 5.280 -15.147 -22.058 1.00 96.12 104 ASP A CA 1
ATOM 820 C C . ASP A 1 104 ? 4.915 -13.657 -22.220 1.00 96.12 104 ASP A C 1
ATOM 822 O O . ASP A 1 104 ? 5.616 -12.769 -21.741 1.00 96.12 104 ASP A O 1
ATOM 826 N N . THR A 1 105 ? 3.830 -13.347 -22.936 1.00 96.75 105 THR A N 1
ATOM 827 C CA . THR A 1 105 ? 3.435 -11.963 -23.207 1.00 96.75 105 THR A CA 1
ATOM 828 C C . THR A 1 105 ? 2.569 -11.422 -22.080 1.00 96.75 105 THR A C 1
ATOM 830 O O . THR A 1 105 ? 1.381 -11.750 -22.003 1.00 96.75 105 THR A O 1
ATOM 833 N N . ASP A 1 106 ? 3.135 -10.539 -21.263 1.00 96.31 106 ASP A N 1
ATOM 834 C CA . ASP A 1 106 ? 2.411 -9.881 -20.177 1.00 96.31 106 ASP A CA 1
ATOM 835 C C . ASP A 1 106 ? 1.223 -9.041 -20.672 1.00 96.31 106 ASP A C 1
ATOM 837 O O . ASP A 1 106 ? 1.285 -8.290 -21.655 1.00 96.31 106 ASP A O 1
ATOM 841 N N . VAL A 1 107 ? 0.109 -9.149 -19.949 1.00 97.31 107 VAL A N 1
ATOM 842 C CA . VAL A 1 107 ? -0.998 -8.194 -20.019 1.00 97.31 107 VAL A CA 1
ATOM 843 C C . VAL A 1 107 ? -0.654 -7.012 -19.117 1.00 97.31 107 VAL A C 1
ATOM 845 O O . VAL A 1 107 ? -0.174 -7.200 -18.004 1.00 97.31 107 VAL A O 1
ATOM 848 N N . VAL A 1 108 ? -0.904 -5.781 -19.577 1.00 97.44 108 VAL A N 1
ATOM 849 C CA . VAL A 1 108 ? -0.655 -4.585 -18.758 1.00 97.44 108 VAL A CA 1
ATOM 850 C C . VAL A 1 108 ? -1.455 -4.686 -17.464 1.00 97.44 108 VAL A C 1
ATOM 852 O O . VAL A 1 108 ? -2.687 -4.739 -17.492 1.00 97.44 108 VAL A O 1
ATOM 855 N N . PHE A 1 109 ? -0.743 -4.707 -16.341 1.00 98.12 109 PHE A N 1
ATOM 856 C CA . PHE A 1 109 ? -1.355 -4.857 -15.035 1.00 98.12 109 PHE A CA 1
ATOM 857 C C . PHE A 1 109 ? -2.265 -3.678 -14.693 1.00 98.12 109 PHE A C 1
ATOM 859 O O . PHE A 1 109 ? -1.898 -2.508 -14.835 1.00 98.12 109 PHE A O 1
ATOM 866 N N . ARG A 1 110 ? -3.450 -3.998 -14.176 1.00 98.00 110 ARG A N 1
ATOM 867 C CA . ARG A 1 110 ? -4.353 -3.045 -13.538 1.00 98.00 110 ARG A CA 1
ATOM 868 C C . ARG A 1 110 ? -4.884 -3.682 -12.267 1.00 98.00 110 ARG A C 1
ATOM 870 O O . ARG A 1 110 ? -5.467 -4.759 -12.305 1.00 98.00 110 ARG A O 1
ATOM 877 N N . GLN A 1 111 ? -4.713 -2.967 -11.163 1.00 98.38 111 GLN A N 1
ATOM 878 C CA . GLN A 1 111 ? -5.034 -3.448 -9.825 1.00 98.38 111 GLN A CA 1
ATOM 879 C C . GLN A 1 111 ? -6.511 -3.846 -9.655 1.00 98.38 111 GLN A C 1
ATOM 881 O O . GLN A 1 111 ? -7.403 -3.259 -10.275 1.00 98.38 111 GLN A O 1
ATOM 886 N N . GLU A 1 112 ? -6.784 -4.798 -8.764 1.00 97.62 112 GLU A N 1
ATOM 887 C CA . GLU A 1 112 ? -8.138 -5.124 -8.309 1.00 97.62 112 GLU A CA 1
ATOM 888 C C . GLU A 1 112 ? -8.788 -3.881 -7.658 1.00 97.62 112 GLU A C 1
ATOM 890 O O . GLU A 1 112 ? -8.140 -3.083 -6.978 1.00 97.62 112 GLU A O 1
ATOM 895 N N . SER A 1 113 ? -10.072 -3.643 -7.933 1.00 97.69 113 SER A N 1
ATOM 896 C CA . SER A 1 113 ? -10.740 -2.382 -7.599 1.00 97.69 113 SER A CA 1
ATOM 897 C C . SER A 1 113 ? -10.878 -2.140 -6.091 1.00 97.69 113 SER A C 1
ATOM 899 O O . SER A 1 113 ? -10.665 -1.007 -5.651 1.00 97.69 113 SER A O 1
ATOM 901 N N . TYR A 1 114 ? -11.225 -3.155 -5.294 1.00 96.12 114 TYR A N 1
ATOM 902 C CA . TYR A 1 114 ? -11.334 -3.022 -3.836 1.00 96.12 114 TYR A CA 1
ATOM 903 C C . TYR A 1 114 ? -9.962 -2.842 -3.181 1.00 96.12 114 TYR A C 1
ATOM 905 O O . TYR A 1 114 ? -9.809 -2.004 -2.285 1.00 96.12 114 TYR A O 1
ATOM 913 N N . PHE A 1 115 ? -8.946 -3.550 -3.669 1.00 97.62 115 PHE A N 1
ATOM 914 C CA . PHE A 1 115 ? -7.565 -3.393 -3.231 1.00 97.62 115 PHE A CA 1
ATOM 915 C C . PHE A 1 115 ? -7.043 -1.986 -3.536 1.00 97.62 115 PHE A C 1
ATOM 917 O O . PHE A 1 115 ? -6.537 -1.294 -2.648 1.00 97.62 115 PHE A O 1
ATOM 924 N N . HIS A 1 116 ? -7.256 -1.503 -4.764 1.00 98.31 116 HIS A N 1
ATOM 925 C CA . HIS A 1 116 ? -6.896 -0.144 -5.159 1.00 98.31 116 HIS A CA 1
ATOM 926 C C . HIS A 1 116 ? -7.629 0.908 -4.317 1.00 98.31 116 HIS A C 1
ATOM 928 O O . HIS A 1 116 ? -7.009 1.854 -3.834 1.00 98.31 116 HIS A O 1
ATOM 934 N N . TRP A 1 117 ? -8.932 0.740 -4.074 1.00 98.38 117 TRP A N 1
ATOM 935 C CA . TRP A 1 117 ? -9.700 1.654 -3.226 1.00 98.38 117 TRP A CA 1
ATOM 936 C C . TRP A 1 117 ? -9.124 1.746 -1.802 1.00 98.38 117 TRP A C 1
ATOM 938 O O . TRP A 1 117 ? -9.028 2.846 -1.246 1.00 98.38 117 TRP A O 1
ATOM 948 N N . THR A 1 118 ? -8.690 0.611 -1.246 1.00 97.31 118 THR A N 1
ATOM 949 C CA . THR A 1 118 ? -8.198 0.484 0.136 1.00 97.31 118 THR A CA 1
ATOM 950 C C . THR A 1 118 ? -6.748 0.956 0.311 1.00 97.31 118 THR A C 1
ATOM 952 O O . THR A 1 118 ? -6.424 1.586 1.323 1.00 97.31 118 THR A O 1
ATOM 955 N N . PHE A 1 119 ? -5.871 0.686 -0.662 1.00 98.00 119 PHE A N 1
ATOM 956 C CA . PHE A 1 119 ? -4.422 0.892 -0.519 1.00 98.00 119 PHE A CA 1
ATOM 957 C C . PHE A 1 119 ? -3.782 1.793 -1.582 1.00 98.00 119 PHE A C 1
ATOM 959 O O . PHE A 1 119 ? -2.747 2.390 -1.306 1.00 98.00 119 PHE A O 1
ATOM 966 N N . GLY A 1 120 ? -4.362 1.912 -2.779 1.00 97.88 120 GLY A N 1
ATOM 967 C CA . GLY A 1 120 ? -3.764 2.681 -3.882 1.00 97.88 120 GLY A CA 1
ATOM 968 C C . GLY A 1 120 ? -2.522 2.045 -4.508 1.00 97.88 120 GLY A C 1
ATOM 969 O O . GLY A 1 120 ? -1.824 2.697 -5.280 1.00 97.88 120 GLY A O 1
ATOM 970 N N . VAL A 1 121 ? -2.245 0.784 -4.174 1.00 98.25 121 VAL A N 1
ATOM 971 C CA . VAL A 1 121 ? -1.060 0.039 -4.612 1.00 98.25 121 VAL A CA 1
ATOM 972 C C . VAL A 1 121 ? -1.120 -0.266 -6.102 1.00 98.25 121 VAL A C 1
ATOM 974 O O . VAL A 1 121 ? -2.177 -0.606 -6.639 1.00 98.25 121 VAL A O 1
ATOM 977 N N . LEU A 1 122 ? 0.028 -0.137 -6.761 1.00 97.75 122 LEU A N 1
ATOM 978 C CA . LEU A 1 122 ? 0.175 -0.301 -8.207 1.00 97.75 122 LEU A CA 1
ATOM 979 C C . LEU A 1 122 ? 0.935 -1.570 -8.590 1.00 97.75 122 LEU A C 1
ATOM 981 O O . LEU A 1 122 ? 0.852 -1.989 -9.738 1.00 97.75 122 LEU A O 1
ATOM 985 N N . GLU A 1 123 ? 1.674 -2.159 -7.655 1.00 98.06 123 GLU A N 1
ATOM 986 C CA . GLU A 1 123 ? 2.387 -3.415 -7.848 1.00 98.06 123 GLU A CA 1
ATOM 987 C C . GLU A 1 123 ? 1.419 -4.610 -7.791 1.00 98.06 123 GLU A C 1
ATOM 989 O O . GLU A 1 123 ? 0.396 -4.576 -7.095 1.00 98.06 123 GLU A O 1
ATOM 994 N N . ALA A 1 124 ? 1.740 -5.646 -8.567 1.00 97.69 124 ALA A N 1
ATOM 995 C CA . ALA A 1 124 ? 1.033 -6.920 -8.567 1.00 97.69 124 ALA A CA 1
ATOM 996 C C . ALA A 1 124 ? 1.493 -7.813 -7.405 1.00 97.69 124 ALA A C 1
ATOM 998 O O . ALA A 1 124 ? 2.495 -7.530 -6.744 1.00 97.69 124 ALA A O 1
ATOM 999 N N . ASP A 1 125 ? 0.749 -8.896 -7.181 1.00 96.56 125 ASP A N 1
ATOM 1000 C CA . ASP A 1 125 ? 1.097 -9.982 -6.256 1.00 96.56 125 ASP A CA 1
ATOM 1001 C C . ASP A 1 125 ? 1.228 -9.523 -4.792 1.00 96.56 125 ASP A C 1
ATOM 1003 O O . ASP A 1 125 ? 1.932 -10.127 -3.983 1.00 96.56 125 ASP A O 1
ATOM 1007 N N . CYS A 1 126 ? 0.544 -8.433 -4.439 1.00 97.06 126 CYS A N 1
ATOM 1008 C CA . CYS A 1 126 ? 0.493 -7.893 -3.085 1.00 97.06 126 CYS A CA 1
ATOM 1009 C C . CYS A 1 126 ? -0.728 -8.405 -2.309 1.00 97.06 126 CYS A C 1
ATOM 1011 O O . CYS A 1 126 ? -1.783 -8.687 -2.874 1.00 97.06 126 CYS A O 1
ATOM 1013 N N . PHE A 1 127 ? -0.620 -8.393 -0.983 1.00 96.62 127 PHE A N 1
ATOM 1014 C CA . PHE A 1 127 ? -1.754 -8.529 -0.065 1.00 96.62 127 PHE A CA 1
ATOM 1015 C C . PHE A 1 127 ? -1.800 -7.328 0.870 1.00 96.62 127 PHE A C 1
ATOM 1017 O O . PHE A 1 127 ? -0.823 -6.597 1.022 1.00 96.62 127 PHE A O 1
ATOM 1024 N N . GLY A 1 128 ? -2.936 -7.118 1.517 1.00 95.62 128 GLY A N 1
ATOM 1025 C CA . GLY A 1 128 ? -3.126 -6.002 2.424 1.00 95.62 128 GLY A CA 1
ATOM 1026 C C . GLY A 1 128 ? -4.079 -6.375 3.539 1.00 95.62 128 GLY A C 1
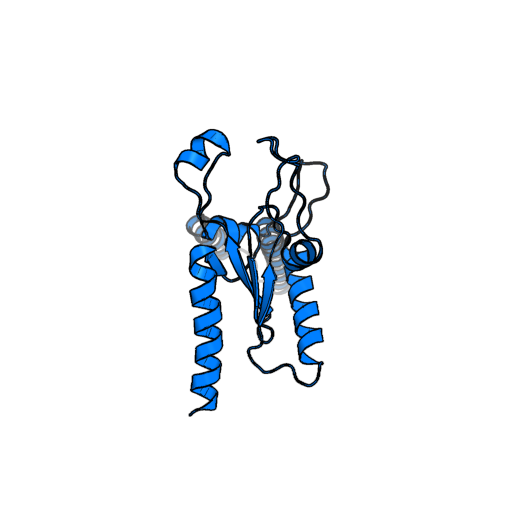ATOM 1027 O O . GLY A 1 128 ? -5.155 -6.917 3.288 1.00 95.62 128 GLY A O 1
ATOM 1028 N N . ALA A 1 129 ? -3.692 -6.047 4.765 1.00 95.50 129 ALA A N 1
ATOM 1029 C CA . ALA A 1 129 ? -4.512 -6.233 5.946 1.00 95.50 129 ALA A CA 1
ATOM 1030 C C . ALA A 1 129 ? -4.862 -4.882 6.578 1.00 95.50 129 ALA A C 1
ATOM 1032 O O . ALA A 1 129 ? -4.053 -3.952 6.582 1.00 95.50 129 ALA A O 1
ATOM 1033 N N . VAL A 1 130 ? -6.075 -4.765 7.113 1.00 95.50 130 VAL A N 1
ATOM 1034 C CA . VAL A 1 130 ? -6.506 -3.604 7.897 1.00 95.50 130 VAL A CA 1
ATOM 1035 C C . VAL A 1 130 ? -7.127 -4.092 9.196 1.00 95.50 130 VAL A C 1
ATOM 1037 O O . VAL A 1 130 ? -8.146 -4.782 9.170 1.00 95.50 130 VAL A O 1
ATOM 1040 N N . GLU A 1 131 ? -6.520 -3.734 10.323 1.00 94.62 131 GLU A N 1
ATOM 1041 C CA . GLU A 1 131 ? -7.068 -4.029 11.646 1.00 94.62 131 GLU A CA 1
ATOM 1042 C C . GLU A 1 131 ? -8.180 -3.018 11.966 1.00 94.62 131 GLU A C 1
ATOM 1044 O O . GLU A 1 131 ? -8.019 -1.805 11.806 1.00 94.62 131 GLU A O 1
ATOM 1049 N N . VAL A 1 132 ? -9.363 -3.528 12.312 1.00 93.38 132 VAL A N 1
ATOM 1050 C CA . VAL A 1 132 ? -10.606 -2.744 12.333 1.00 93.38 132 VAL A CA 1
ATOM 1051 C C . VAL A 1 132 ? -10.610 -1.726 13.472 1.00 93.38 132 VAL A C 1
ATOM 1053 O O . VAL A 1 132 ? -11.121 -0.617 13.301 1.00 93.38 132 VAL A O 1
ATOM 1056 N N . ASP A 1 133 ? -10.027 -2.053 14.623 1.00 93.88 133 ASP A N 1
ATOM 1057 C CA . ASP A 1 133 ? -10.110 -1.220 15.823 1.00 93.88 133 ASP A CA 1
ATOM 1058 C C . ASP A 1 133 ? -9.251 0.044 15.738 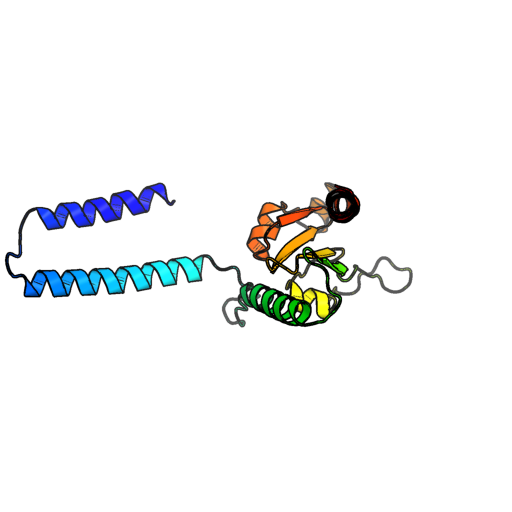1.00 93.88 133 ASP A C 1
ATOM 1060 O O . ASP A 1 133 ? -9.711 1.134 16.093 1.00 93.88 133 ASP A O 1
ATOM 1064 N N . THR A 1 134 ? -8.059 -0.051 15.170 1.00 93.69 134 THR A N 1
ATOM 1065 C CA . THR A 1 134 ? -7.117 1.063 15.012 1.00 93.69 134 THR A CA 1
ATOM 1066 C C . THR A 1 134 ? -7.116 1.652 13.602 1.00 93.69 134 THR A C 1
ATOM 1068 O O . THR A 1 134 ? -6.599 2.753 13.400 1.00 93.69 134 THR A O 1
ATOM 1071 N N . ALA A 1 135 ? -7.709 0.957 12.623 1.00 95.00 135 ALA A N 1
ATOM 1072 C CA . ALA A 1 135 ? -7.550 1.232 11.193 1.00 95.00 135 ALA A CA 1
ATOM 1073 C C . ALA A 1 135 ? -6.078 1.194 10.729 1.00 95.00 135 ALA A C 1
ATOM 1075 O O . ALA A 1 135 ? -5.729 1.809 9.711 1.00 95.00 135 ALA A O 1
ATOM 1076 N N . CYS A 1 136 ? -5.212 0.491 11.472 1.00 94.25 136 CYS A N 1
ATOM 1077 C CA . CYS A 1 136 ? -3.832 0.251 11.079 1.00 94.25 136 CYS A CA 1
ATOM 1078 C C . CYS A 1 136 ? -3.805 -0.632 9.830 1.00 94.25 136 CYS A C 1
ATOM 1080 O O . CYS A 1 136 ? -4.532 -1.619 9.728 1.00 94.25 136 CYS A O 1
ATOM 1082 N N . ALA A 1 137 ? -2.978 -0.241 8.865 1.00 96.19 137 ALA A N 1
ATOM 1083 C CA . ALA A 1 137 ? -2.876 -0.890 7.571 1.00 96.19 137 ALA A CA 1
ATOM 1084 C C . ALA A 1 137 ? -1.507 -1.543 7.426 1.00 96.19 137 ALA A C 1
ATOM 1086 O O . ALA A 1 137 ? -0.488 -0.877 7.616 1.00 96.19 137 ALA A O 1
ATOM 1087 N N . ILE A 1 138 ? -1.509 -2.809 7.039 1.00 96.00 138 ILE A N 1
ATOM 1088 C CA . ILE A 1 138 ? -0.323 -3.619 6.798 1.00 96.00 138 ILE A CA 1
ATOM 1089 C C . ILE A 1 138 ? -0.324 -3.988 5.318 1.00 96.00 138 ILE A C 1
ATOM 1091 O O . ILE A 1 138 ? -1.342 -4.444 4.795 1.00 96.00 138 ILE A O 1
ATOM 1095 N N . LEU A 1 139 ? 0.795 -3.769 4.634 1.00 97.44 139 LEU A N 1
ATOM 1096 C CA . LEU A 1 139 ? 0.970 -4.158 3.237 1.00 97.44 139 LEU A CA 1
ATOM 1097 C C . LEU A 1 139 ? 1.958 -5.318 3.142 1.00 97.44 139 LEU A C 1
ATOM 1099 O O . LEU A 1 139 ? 2.991 -5.314 3.799 1.00 97.44 139 LEU A O 1
ATOM 1103 N N . PHE A 1 140 ? 1.678 -6.280 2.280 1.00 96.88 140 PHE A N 1
ATOM 1104 C CA . PHE A 1 140 ? 2.578 -7.387 2.008 1.00 96.88 140 PHE A CA 1
ATOM 1105 C C . PHE A 1 140 ? 2.990 -7.322 0.545 1.00 96.88 140 PHE A C 1
ATOM 1107 O O . PHE A 1 140 ? 2.135 -7.345 -0.341 1.00 96.88 140 PHE A O 1
ATOM 1114 N N . VAL A 1 141 ? 4.291 -7.190 0.304 1.00 97.19 141 VAL A N 1
ATOM 1115 C CA . VAL A 1 141 ? 4.877 -7.026 -1.034 1.00 97.19 141 VAL A CA 1
ATOM 1116 C C . VAL A 1 141 ? 5.698 -8.258 -1.417 1.00 97.19 141 VAL A C 1
ATOM 1118 O O . VAL A 1 141 ? 6.271 -8.900 -0.535 1.00 97.19 141 VAL A O 1
ATOM 1121 N N . PRO A 1 142 ? 5.777 -8.632 -2.701 1.00 96.44 142 PRO A N 1
ATOM 1122 C CA . PRO A 1 142 ? 6.545 -9.803 -3.102 1.00 96.44 142 PRO A CA 1
ATOM 1123 C C . PRO A 1 142 ? 8.035 -9.634 -2.780 1.00 96.44 142 PRO A C 1
ATOM 1125 O O . PRO A 1 142 ? 8.629 -8.579 -3.020 1.00 96.44 142 PRO A O 1
ATOM 1128 N N . ARG A 1 143 ? 8.662 -10.691 -2.247 1.00 95.69 143 ARG A N 1
ATOM 1129 C CA . ARG A 1 143 ? 10.124 -10.763 -2.146 1.00 95.69 143 ARG A CA 1
ATOM 1130 C C . ARG A 1 143 ? 10.683 -11.100 -3.523 1.00 95.69 143 ARG A C 1
ATOM 1132 O O . ARG A 1 143 ? 10.507 -12.209 -4.016 1.00 95.69 143 ARG A O 1
ATOM 1139 N N . LEU A 1 144 ? 11.350 -10.134 -4.140 1.00 96.06 144 LEU A N 1
ATOM 1140 C CA . LEU A 1 144 ? 11.847 -10.270 -5.508 1.00 96.06 144 LEU A CA 1
ATOM 1141 C C . LEU A 1 144 ? 13.272 -10.855 -5.534 1.00 96.06 144 LEU A C 1
ATOM 1143 O O . LEU A 1 144 ? 14.092 -10.481 -4.688 1.00 96.06 144 LEU A O 1
ATOM 1147 N N . PRO A 1 145 ? 13.593 -11.745 -6.492 1.00 95.81 145 PRO A N 1
ATOM 1148 C CA . PRO A 1 145 ? 14.936 -12.302 -6.639 1.00 95.81 145 PRO A CA 1
ATOM 1149 C C . PRO A 1 145 ? 15.928 -11.250 -7.170 1.00 95.81 145 PRO A C 1
ATOM 1151 O O . PRO A 1 145 ? 15.509 -10.303 -7.840 1.00 95.81 145 PRO A O 1
ATOM 1154 N N . PRO A 1 146 ? 17.247 -11.404 -6.938 1.00 95.81 146 PRO A N 1
ATOM 1155 C CA . PRO A 1 146 ? 18.254 -10.436 -7.383 1.00 95.81 146 PRO A CA 1
ATOM 1156 C C . PRO A 1 146 ? 18.225 -10.150 -8.891 1.00 95.81 146 PRO A C 1
ATOM 1158 O O . PRO A 1 146 ? 18.362 -8.997 -9.301 1.00 95.81 146 PRO A O 1
ATOM 1161 N N . GLU A 1 147 ? 17.992 -11.169 -9.720 1.00 96.12 147 GLU A N 1
ATOM 1162 C CA . GLU A 1 147 ? 17.861 -11.039 -11.175 1.00 96.12 147 GLU A CA 1
ATOM 1163 C C . GLU A 1 147 ? 16.717 -10.113 -11.617 1.00 96.12 147 GLU A C 1
ATOM 1165 O O . GLU A 1 147 ? 16.812 -9.520 -12.691 1.00 96.12 147 GLU A O 1
ATOM 1170 N N . TYR A 1 148 ? 15.689 -9.887 -10.788 1.00 95.00 148 TYR A N 1
ATOM 1171 C CA . TYR A 1 148 ? 14.621 -8.920 -11.074 1.00 95.00 148 TYR A CA 1
ATOM 1172 C C . TYR A 1 148 ? 15.182 -7.521 -11.361 1.00 95.00 148 TYR A C 1
ATOM 1174 O O . TYR A 1 148 ? 14.684 -6.813 -12.238 1.00 95.00 148 TYR A O 1
ATOM 1182 N N . ALA A 1 149 ? 16.276 -7.150 -10.682 1.00 95.88 149 ALA A N 1
ATOM 1183 C CA . ALA A 1 149 ? 16.931 -5.858 -10.852 1.00 95.88 149 ALA A CA 1
ATOM 1184 C C . ALA A 1 149 ? 17.445 -5.606 -12.277 1.00 95.88 149 ALA A C 1
ATOM 1186 O O . ALA A 1 149 ? 17.559 -4.452 -12.691 1.00 95.88 149 ALA A O 1
ATOM 1187 N N . ILE A 1 150 ? 17.749 -6.676 -13.015 1.00 97.00 150 ILE A N 1
ATOM 1188 C CA . ILE A 1 150 ? 18.292 -6.618 -14.374 1.00 97.00 150 ILE A CA 1
ATOM 1189 C C . ILE A 1 150 ? 17.174 -6.350 -15.389 1.00 97.00 150 ILE A C 1
ATOM 1191 O O . ILE A 1 150 ? 17.365 -5.561 -16.312 1.00 97.00 150 ILE A O 1
ATOM 1195 N N . TRP A 1 151 ? 16.015 -6.987 -15.213 1.00 95.44 151 TRP A N 1
ATOM 1196 C CA . TRP A 1 151 ? 14.932 -6.991 -16.205 1.00 95.44 151 TRP A CA 1
ATOM 1197 C C . TRP A 1 151 ? 13.858 -5.940 -15.932 1.00 95.44 151 TRP A C 1
ATOM 1199 O O . TRP A 1 151 ? 13.393 -5.270 -16.849 1.00 95.44 151 TRP A O 1
ATOM 1209 N N . MET A 1 152 ? 13.473 -5.791 -14.665 1.00 94.19 152 MET A N 1
ATOM 1210 C CA . MET A 1 152 ? 12.270 -5.058 -14.260 1.00 94.19 152 MET A CA 1
ATOM 1211 C C . MET A 1 152 ? 12.593 -3.758 -13.512 1.00 94.19 152 MET A C 1
ATOM 1213 O O . MET A 1 152 ? 11.721 -2.912 -13.312 1.00 94.19 152 MET A O 1
ATOM 1217 N N . GLY A 1 153 ? 13.857 -3.575 -13.119 1.00 95.38 153 GLY A N 1
ATOM 1218 C CA . GLY A 1 153 ? 14.359 -2.368 -12.473 1.00 95.38 153 GLY A CA 1
ATOM 1219 C C . GLY A 1 153 ? 14.539 -2.504 -10.963 1.00 95.38 153 GLY A C 1
ATOM 1220 O O . GLY A 1 153 ? 14.590 -3.593 -10.402 1.00 95.38 153 GLY A O 1
ATOM 1221 N N . LYS A 1 154 ? 14.704 -1.367 -10.284 1.00 96.94 154 LYS A N 1
ATOM 1222 C CA . LYS A 1 154 ? 15.164 -1.320 -8.890 1.00 96.94 154 LYS A CA 1
ATOM 1223 C C . LYS A 1 154 ? 14.269 -2.132 -7.942 1.00 96.94 154 LYS A C 1
ATOM 1225 O O . LYS A 1 154 ? 13.078 -1.870 -7.822 1.00 96.94 154 LYS A O 1
ATOM 1230 N N . ILE A 1 155 ? 14.890 -3.025 -7.171 1.00 97.25 155 ILE A N 1
ATOM 1231 C CA . ILE A 1 155 ? 14.245 -3.692 -6.035 1.00 97.25 155 ILE A CA 1
ATOM 1232 C C . ILE A 1 155 ? 14.171 -2.696 -4.871 1.00 97.25 155 ILE A C 1
ATOM 1234 O O . ILE A 1 155 ? 15.187 -2.159 -4.418 1.00 97.25 155 ILE A O 1
ATOM 1238 N N . HIS A 1 156 ? 12.955 -2.405 -4.421 1.00 97.06 156 HIS A N 1
ATOM 1239 C CA . HIS A 1 156 ? 12.682 -1.449 -3.351 1.00 97.06 156 HIS A CA 1
ATOM 1240 C C . HIS A 1 156 ? 12.599 -2.137 -1.979 1.00 97.06 156 HIS A C 1
ATOM 1242 O O . HIS A 1 156 ? 12.197 -3.292 -1.880 1.00 97.06 156 HIS A O 1
ATOM 1248 N N . SER A 1 157 ? 12.973 -1.419 -0.914 1.00 96.81 157 SER A N 1
ATOM 1249 C CA . SER A 1 157 ? 12.857 -1.901 0.469 1.00 96.81 157 SER A CA 1
ATOM 1250 C C . SER A 1 157 ? 11.424 -1.780 1.007 1.00 96.81 157 SER A C 1
ATOM 1252 O O . SER A 1 157 ? 10.623 -0.994 0.498 1.00 96.81 157 SER A O 1
ATOM 1254 N N . GLN A 1 158 ? 11.113 -2.491 2.094 1.00 96.50 158 GLN A N 1
ATOM 1255 C CA . GLN A 1 158 ? 9.837 -2.359 2.817 1.00 96.50 158 GLN A CA 1
ATOM 1256 C C . GLN A 1 158 ? 9.568 -0.903 3.240 1.00 96.50 158 GLN A C 1
ATOM 1258 O O . GLN A 1 158 ? 8.475 -0.386 3.022 1.00 96.50 158 GLN A O 1
ATOM 1263 N N . GLU A 1 159 ? 10.590 -0.199 3.737 1.00 95.75 159 GLU A N 1
ATOM 1264 C CA . GLU A 1 159 ? 10.522 1.221 4.122 1.00 95.75 159 GLU A CA 1
ATOM 1265 C C . GLU A 1 159 ? 10.115 2.132 2.953 1.00 95.75 159 GLU A C 1
ATOM 1267 O O . GLU A 1 159 ? 9.377 3.105 3.133 1.00 95.75 159 GLU A O 1
ATOM 1272 N N . HIS A 1 160 ? 10.570 1.819 1.731 1.00 95.69 160 HIS A N 1
ATOM 1273 C CA . HIS A 1 160 ? 10.161 2.556 0.539 1.00 95.69 160 HIS A CA 1
ATOM 1274 C C . HIS A 1 160 ? 8.653 2.434 0.316 1.00 95.69 160 HIS A C 1
ATOM 1276 O O . HIS A 1 160 ? 7.987 3.452 0.127 1.00 95.69 160 HIS A O 1
ATOM 1282 N N . PHE A 1 161 ? 8.112 1.215 0.369 1.00 97.25 161 PHE A N 1
ATOM 1283 C CA . PHE A 1 161 ? 6.679 0.974 0.200 1.00 97.25 161 PHE A CA 1
ATOM 1284 C C . PHE A 1 161 ? 5.853 1.564 1.344 1.00 97.25 161 PHE A C 1
ATOM 1286 O O . PHE A 1 161 ? 4.809 2.162 1.089 1.00 97.25 161 PHE A O 1
ATOM 1293 N N . GLN A 1 162 ? 6.352 1.481 2.579 1.00 95.56 162 GLN A N 1
ATOM 1294 C CA . GLN A 1 162 ? 5.707 2.055 3.758 1.00 95.56 162 GLN A CA 1
ATOM 1295 C C . GLN A 1 162 ? 5.511 3.563 3.587 1.00 95.56 162 GLN A C 1
ATOM 1297 O O . GLN A 1 162 ? 4.408 4.081 3.763 1.00 95.56 162 GLN A O 1
ATOM 1302 N N . LYS A 1 163 ? 6.566 4.262 3.149 1.00 93.94 163 LYS A N 1
ATOM 1303 C CA . LYS A 1 163 ? 6.513 5.696 2.854 1.00 93.94 163 LYS A CA 1
ATOM 1304 C C . LYS A 1 163 ? 5.656 6.005 1.624 1.00 93.94 163 LYS A C 1
ATOM 1306 O O . LYS A 1 163 ? 4.875 6.954 1.655 1.00 93.94 163 LYS A O 1
ATOM 1311 N N . LYS A 1 164 ? 5.794 5.228 0.544 1.00 95.19 164 LYS A N 1
ATOM 1312 C CA . LYS A 1 164 ? 5.062 5.427 -0.719 1.00 95.19 164 LYS A CA 1
ATOM 1313 C C . LYS A 1 164 ? 3.550 5.328 -0.519 1.00 95.19 164 LYS A C 1
ATOM 1315 O O . LYS A 1 164 ? 2.829 6.162 -1.054 1.00 95.19 164 LYS A O 1
ATOM 1320 N N . TYR A 1 165 ? 3.092 4.347 0.259 1.00 97.06 165 TYR A N 1
ATOM 1321 C CA . TYR A 1 165 ? 1.669 4.050 0.454 1.00 97.06 165 TYR A CA 1
ATOM 1322 C C . TYR A 1 165 ? 1.085 4.540 1.784 1.00 97.06 165 TYR A C 1
ATOM 1324 O O . TYR A 1 165 ? -0.104 4.339 2.036 1.00 97.06 165 TYR A O 1
ATOM 1332 N N . GLU A 1 166 ? 1.893 5.206 2.615 1.00 94.75 166 GLU A N 1
ATOM 1333 C CA . GLU A 1 166 ? 1.489 5.727 3.929 1.00 94.75 166 GLU A CA 1
ATOM 1334 C C . GLU A 1 166 ? 0.745 4.659 4.759 1.00 94.75 166 GLU A C 1
ATOM 1336 O O . GLU A 1 166 ? -0.351 4.878 5.292 1.00 94.75 166 GLU A O 1
ATOM 1341 N N . VAL A 1 167 ? 1.324 3.456 4.800 1.00 96.12 167 VAL A N 1
ATOM 1342 C CA . VAL A 1 167 ? 0.828 2.311 5.580 1.00 96.12 167 VAL A CA 1
ATOM 1343 C C . VAL A 1 167 ? 1.610 2.174 6.885 1.00 96.12 167 VAL A C 1
ATOM 1345 O O . VAL A 1 167 ? 2.721 2.686 7.008 1.00 96.12 167 VAL A O 1
ATOM 1348 N N . GLY A 1 168 ? 1.003 1.519 7.876 1.00 94.75 168 GLY A N 1
ATOM 1349 C CA . GLY A 1 168 ? 1.589 1.354 9.204 1.00 94.75 168 GLY A CA 1
ATOM 1350 C C . GLY A 1 168 ? 2.790 0.423 9.177 1.00 94.75 168 GLY A C 1
ATOM 1351 O O . GLY A 1 168 ? 3.836 0.773 9.709 1.00 94.75 168 GLY A O 1
ATOM 1352 N N . GLU A 1 169 ? 2.668 -0.716 8.497 1.00 94.38 169 GLU A N 1
ATOM 1353 C CA . GLU A 1 169 ? 3.713 -1.740 8.421 1.00 94.38 169 GLU A CA 1
ATOM 1354 C C . GLU A 1 169 ? 3.779 -2.353 7.018 1.00 94.38 169 GLU A C 1
ATOM 1356 O O . GLU A 1 169 ? 2.796 -2.331 6.267 1.00 94.38 169 GLU A O 1
ATOM 1361 N N . VAL A 1 170 ? 4.950 -2.885 6.655 1.00 96.44 170 VAL A N 1
ATOM 1362 C CA . VAL A 1 170 ? 5.157 -3.600 5.392 1.00 96.44 170 VAL A CA 1
ATOM 1363 C C . VAL A 1 170 ? 5.950 -4.872 5.643 1.00 96.44 170 VAL A C 1
ATOM 1365 O O . VAL A 1 170 ? 7.041 -4.803 6.202 1.00 96.44 170 VAL A O 1
ATOM 1368 N N . PHE A 1 171 ? 5.449 -6.003 5.160 1.00 95.56 171 PHE A N 1
ATOM 1369 C CA . PHE A 1 171 ? 6.108 -7.311 5.213 1.00 95.56 171 PHE A CA 1
ATOM 1370 C C . PHE A 1 171 ? 6.252 -7.909 3.819 1.00 95.56 171 PHE A C 1
ATOM 1372 O O . PHE A 1 171 ? 5.733 -7.365 2.840 1.00 95.56 171 PHE A O 1
ATOM 1379 N N . PHE A 1 172 ? 6.964 -9.025 3.718 1.00 95.38 172 PHE A N 1
ATOM 1380 C CA . PHE A 1 172 ? 6.991 -9.788 2.479 1.00 95.38 172 PHE A CA 1
ATOM 1381 C C . PHE A 1 172 ? 5.818 -10.777 2.403 1.00 95.38 172 PHE A C 1
ATOM 1383 O O . PHE A 1 172 ? 5.270 -11.203 3.420 1.00 95.38 172 PHE A O 1
ATOM 1390 N N . THR A 1 173 ? 5.385 -11.128 1.192 1.00 91.94 173 THR A N 1
ATOM 1391 C CA . THR A 1 173 ? 4.235 -12.030 0.978 1.00 91.94 173 THR A CA 1
ATOM 1392 C C . THR A 1 173 ? 4.471 -13.445 1.503 1.00 91.94 173 THR A C 1
ATOM 1394 O O . THR A 1 173 ? 3.530 -14.084 1.970 1.00 91.94 173 THR A O 1
ATOM 1397 N N . ASP A 1 174 ? 5.719 -13.915 1.502 1.00 87.88 174 ASP A N 1
ATOM 1398 C CA . ASP A 1 174 ? 6.128 -15.195 2.090 1.00 87.88 174 ASP A CA 1
ATOM 1399 C C . ASP A 1 174 ? 5.983 -15.226 3.625 1.00 87.88 174 ASP A C 1
ATOM 1401 O O . ASP A 1 174 ? 5.843 -16.296 4.216 1.00 87.88 174 ASP A O 1
ATOM 1405 N N . GLU A 1 175 ? 5.919 -14.061 4.271 1.00 78.38 175 GLU A N 1
ATOM 1406 C CA . GLU A 1 175 ? 5.721 -13.906 5.717 1.00 78.38 175 GLU A CA 1
ATOM 1407 C C . GLU A 1 175 ? 4.234 -13.747 6.104 1.00 78.38 175 GLU A C 1
ATOM 1409 O O . GLU A 1 175 ? 3.879 -13.821 7.285 1.00 78.38 175 GLU A O 1
ATOM 1414 N N . HIS A 1 176 ? 3.332 -13.574 5.129 1.00 65.94 176 HIS A N 1
ATOM 1415 C CA . HIS A 1 176 ? 1.926 -13.237 5.383 1.00 65.94 176 HIS A CA 1
ATOM 1416 C C . HIS A 1 176 ? 1.172 -14.319 6.168 1.00 65.94 176 HIS A C 1
ATOM 1418 O O . HIS A 1 176 ? 0.347 -14.014 7.038 1.00 65.94 176 HIS A O 1
ATOM 1424 N N . TYR A 1 177 ? 1.451 -15.595 5.888 1.00 63.94 177 TYR A N 1
ATOM 1425 C CA . TYR A 1 177 ? 0.831 -16.709 6.607 1.00 63.94 177 TYR A CA 1
ATOM 1426 C C . TYR A 1 177 ? 1.190 -16.683 8.089 1.00 63.94 177 TYR A C 1
ATOM 1428 O O . TYR A 1 177 ? 0.326 -16.939 8.919 1.00 63.94 177 TYR A O 1
ATOM 1436 N N . HIS A 1 178 ? 2.431 -16.326 8.432 1.00 59.53 178 HIS A N 1
ATOM 1437 C CA . HIS A 1 178 ? 2.870 -16.273 9.821 1.00 59.53 178 HIS A CA 1
ATOM 1438 C C . HIS A 1 178 ? 2.165 -15.141 10.571 1.00 59.53 178 HIS A C 1
ATOM 1440 O O . HIS A 1 178 ? 1.647 -15.371 11.655 1.00 59.53 178 HIS A O 1
ATOM 1446 N N . TYR A 1 179 ? 2.035 -13.958 9.967 1.00 59.69 179 TYR A N 1
ATOM 1447 C CA . TYR A 1 179 ? 1.346 -12.826 10.591 1.00 59.69 179 TYR A CA 1
ATOM 1448 C C . TYR A 1 179 ? -0.149 -13.070 10.795 1.00 59.69 179 TYR A C 1
ATOM 1450 O O . TYR A 1 179 ? -0.647 -12.910 11.909 1.00 59.69 179 TYR A O 1
ATOM 1458 N N . CYS A 1 180 ? -0.874 -13.509 9.762 1.00 58.38 180 CYS A N 1
ATOM 1459 C CA . CYS A 1 180 ? -2.298 -13.813 9.917 1.00 58.38 180 CYS A CA 1
ATOM 1460 C C . CYS A 1 180 ? -2.537 -14.979 10.880 1.00 58.38 180 CYS A C 1
ATOM 1462 O O . CYS A 1 180 ? -3.477 -14.923 11.670 1.00 58.38 180 CYS A O 1
ATOM 1464 N N . PHE A 1 181 ? -1.675 -15.998 10.867 1.00 54.16 181 PHE A N 1
ATOM 1465 C CA . PHE A 1 181 ? -1.763 -17.110 11.807 1.00 54.16 181 PHE A CA 1
ATOM 1466 C C . PHE A 1 181 ? -1.442 -16.676 13.244 1.00 54.16 181 PHE A C 1
ATOM 1468 O O . PHE A 1 181 ? -2.183 -17.031 14.154 1.00 54.16 181 PHE A O 1
ATOM 1475 N N . MET A 1 182 ? -0.407 -15.857 13.468 1.00 53.41 182 MET A N 1
ATOM 1476 C CA . MET A 1 182 ? -0.057 -15.337 14.796 1.00 53.41 182 MET A CA 1
ATOM 1477 C C . MET A 1 182 ? -1.137 -14.413 15.365 1.00 53.41 182 MET A C 1
ATOM 1479 O O . MET A 1 182 ? -1.447 -14.506 16.552 1.00 53.41 182 MET A O 1
ATOM 1483 N N . MET A 1 183 ? -1.756 -13.569 14.536 1.00 55.00 183 MET A N 1
ATOM 1484 C CA . MET A 1 183 ? -2.829 -12.672 14.979 1.00 55.00 183 MET A CA 1
ATOM 1485 C C . MET A 1 183 ? -4.126 -13.442 15.289 1.00 55.00 183 MET A C 1
ATOM 1487 O O . MET A 1 183 ? -4.824 -13.110 16.245 1.00 55.00 183 MET A O 1
ATOM 1491 N N . PHE A 1 184 ? -4.401 -14.535 14.565 1.00 49.12 184 PHE A N 1
ATOM 1492 C CA . PHE A 1 184 ? -5.492 -15.468 14.878 1.00 49.12 184 PHE A CA 1
ATOM 1493 C C . PHE A 1 184 ? -5.220 -16.281 16.162 1.00 49.12 184 PHE A C 1
ATOM 1495 O O . PHE A 1 184 ? -6.132 -16.515 16.956 1.00 49.12 184 PHE A O 1
ATOM 1502 N N . LEU A 1 185 ? -3.963 -16.674 16.413 1.00 44.38 185 LEU A N 1
ATOM 1503 C CA . LEU A 1 185 ? -3.565 -17.423 17.614 1.00 44.38 185 LEU A CA 1
ATOM 1504 C C . LEU A 1 185 ? -3.626 -16.572 18.894 1.00 44.38 185 LEU A C 1
ATOM 1506 O O . LEU A 1 185 ? -3.993 -17.087 19.950 1.00 44.38 185 LEU A O 1
ATOM 1510 N N . LEU A 1 186 ? -3.292 -15.277 18.811 1.00 44.44 186 LEU A N 1
ATOM 1511 C CA . LEU A 1 186 ? -3.358 -14.358 19.954 1.00 44.44 186 LEU A CA 1
ATOM 1512 C C . LEU A 1 186 ? -4.804 -14.180 20.449 1.00 44.44 186 LEU A C 1
ATOM 1514 O O . LEU A 1 186 ? -5.039 -14.127 21.655 1.00 44.44 186 LEU A O 1
ATOM 1518 N N . LEU A 1 187 ? -5.772 -14.163 19.524 1.00 42.88 187 LEU A N 1
ATOM 1519 C CA . LEU A 1 187 ? -7.203 -14.109 19.837 1.00 42.88 187 LEU A CA 1
ATOM 1520 C C . LEU A 1 187 ? -7.667 -15.379 20.575 1.00 42.88 187 LEU A C 1
ATOM 1522 O O . LEU A 1 187 ? -8.408 -15.293 21.548 1.00 42.88 187 LEU A O 1
ATOM 1526 N N . LEU A 1 188 ? -7.189 -16.557 20.154 1.00 36.06 188 LEU A N 1
ATOM 1527 C CA . LEU A 1 188 ? -7.474 -17.839 20.813 1.00 36.06 188 LEU A CA 1
ATOM 1528 C C . LEU A 1 188 ? -6.860 -17.929 22.218 1.00 36.06 188 LEU A C 1
ATOM 1530 O O . LEU A 1 188 ? -7.521 -18.407 23.132 1.00 36.06 188 LEU A O 1
ATOM 1534 N N . LEU A 1 189 ? -5.628 -17.449 22.413 1.00 37.44 189 LEU A N 1
ATOM 1535 C CA . LEU A 1 189 ? -4.968 -17.443 23.725 1.00 37.44 189 LEU A CA 1
ATOM 1536 C C . LEU A 1 189 ? -5.616 -16.460 24.713 1.00 37.44 189 LEU A C 1
ATOM 1538 O O . LEU A 1 189 ? -5.708 -16.780 25.893 1.00 37.44 189 LEU A O 1
ATOM 1542 N N . LEU A 1 190 ? -6.106 -15.307 24.245 1.00 40.69 190 LEU A N 1
ATOM 1543 C CA . LEU A 1 190 ? -6.842 -14.337 25.071 1.00 40.69 190 LEU A CA 1
ATOM 1544 C C . LEU A 1 190 ? -8.277 -14.775 25.404 1.00 40.69 190 LEU A C 1
ATOM 1546 O O . LEU A 1 190 ? -8.835 -14.298 26.383 1.00 40.69 190 LEU A O 1
ATOM 1550 N N . LEU A 1 191 ? -8.877 -15.667 24.611 1.00 38.94 191 LEU A N 1
ATOM 1551 C CA . LEU A 1 191 ? -10.188 -16.269 24.899 1.00 38.94 191 LEU A CA 1
ATOM 1552 C C . LEU A 1 191 ? -10.094 -17.521 25.794 1.00 38.94 191 LEU A C 1
ATOM 1554 O O . LEU A 1 191 ? -11.122 -18.020 26.249 1.00 38.94 191 LEU A O 1
ATOM 1558 N N . LEU A 1 192 ? -8.882 -18.040 26.022 1.00 40.31 192 LEU A N 1
ATOM 1559 C CA . LEU A 1 192 ? -8.601 -19.229 26.839 1.00 40.31 192 LEU A CA 1
ATOM 1560 C C . LEU A 1 192 ? -7.910 -18.905 28.182 1.00 40.31 192 LEU A C 1
ATOM 1562 O O . LEU A 1 192 ? -7.583 -19.834 28.924 1.00 40.31 192 LEU A O 1
ATOM 1566 N N . LEU A 1 193 ? -7.702 -17.621 28.495 1.00 40.75 193 LEU A N 1
ATOM 1567 C CA . LEU A 1 193 ? -7.216 -17.093 29.780 1.00 40.75 193 LEU A CA 1
ATOM 1568 C C . LEU A 1 193 ? -8.308 -16.251 30.447 1.00 40.75 193 LEU A C 1
ATOM 1570 O O . LEU A 1 193 ? -8.410 -16.330 31.692 1.00 40.75 193 LEU A O 1
#

Secondary structure (DSSP, 8-state):
-HHHHHHHHHHHHHHTTSS----HHHHHHHHHHHHHHHHHHHHHHHHHHS-EE-SSTTS--EETHHHHHHHHHHHHHHTTSTTPPTT-EEEEE-PPP-BSTTSS-BPPP---HHHHHHH---SSS-EEEEETTT--EEEEE----TTHHHHT-PPPPHHHHHHHHT-SEEEEGGGHHHHHHHHHHHHHHHH--